Protein AF-A0A661INJ4-F1 (afdb_monomer)

Radius of gyration: 25.71 Å; Cα contacts (8 Å, |Δi|>4): 478; chains: 1; bounding box: 54×70×85 Å

Foldseek 3Di:
DAEDFADFFFFFAQFAFAQDAPVRVVPDPDDPVVVLPDPDDPVQEPEADNDADPQWAFEWAAQPPPRGIYTATAGPVLLVLLCVPPNVSQWDQDPVRHTYGGGPSRSLLNRVLCRCVPLQVQVVLPVVRSQWHDPSSLQAGLQAFAKDKDWDWDCPAFWTHTPYIYIYTPGYSHGCDPPDDVGQRLALRPDRGTGSNSVSNLVSVLPNVSPRTRTSLSRCCNDPVNGRVVVRVVVCVVVVVVDRTTGDDDDCPVVVVVVVVVVLVVDDPVVNVVLVVVCVVCVVVVDNDDPVNNVVVVVVVVVVVVVVCVVPVDDDDPPPPDDDDDDDDDDDDD

pLDDT: mean 71.81, std 22.2, range [28.59, 98.75]

Structure (mmCIF, N/CA/C/O backbone):
data_AF-A0A661INJ4-F1
#
_entry.id   AF-A0A661INJ4-F1
#
loop_
_atom_site.group_PDB
_atom_site.id
_atom_site.type_symbol
_atom_site.label_atom_id
_atom_site.label_alt_id
_atom_site.label_comp_id
_atom_site.label_asym_id
_atom_site.label_entity_id
_atom_site.label_seq_id
_atom_site.pdbx_PDB_ins_code
_atom_site.Cartn_x
_atom_site.Cartn_y
_atom_site.Cartn_z
_atom_site.occupancy
_atom_site.B_iso_or_equiv
_atom_site.auth_seq_id
_atom_site.auth_comp_id
_atom_site.auth_asym_id
_atom_site.auth_atom_id
_atom_site.pdbx_PDB_model_num
ATOM 1 N N . MET A 1 1 ? 12.496 11.637 -26.246 1.00 60.09 1 MET A N 1
ATOM 2 C CA . MET A 1 1 ? 12.575 10.512 -25.311 1.00 60.09 1 MET A CA 1
ATOM 3 C C . MET A 1 1 ? 11.280 10.475 -24.534 1.00 60.09 1 MET A C 1
ATOM 5 O O . MET A 1 1 ? 10.981 11.443 -23.841 1.00 60.09 1 MET A O 1
ATOM 9 N N . THR A 1 2 ? 10.505 9.419 -24.726 1.00 62.47 2 THR A N 1
ATOM 10 C CA . THR A 1 2 ? 9.293 9.134 -23.953 1.00 62.47 2 THR A CA 1
ATOM 11 C C . THR A 1 2 ? 9.662 8.150 -22.854 1.00 62.47 2 THR A C 1
ATOM 13 O O . THR A 1 2 ? 10.388 7.198 -23.132 1.00 62.47 2 THR A O 1
ATOM 16 N N . ILE A 1 3 ? 9.192 8.390 -21.631 1.00 67.06 3 ILE A N 1
ATOM 17 C CA . ILE A 1 3 ? 9.316 7.430 -20.534 1.00 67.06 3 ILE A CA 1
ATOM 18 C C . ILE A 1 3 ? 7.929 6.925 -20.164 1.00 67.06 3 ILE A C 1
ATOM 20 O O . ILE A 1 3 ? 6.962 7.686 -20.233 1.00 67.06 3 ILE A O 1
ATOM 24 N N . SER A 1 4 ? 7.818 5.639 -19.848 1.00 72.56 4 SER A N 1
ATOM 25 C CA . SER A 1 4 ? 6.547 5.021 -19.486 1.00 72.56 4 SER A CA 1
ATOM 26 C C . SER A 1 4 ? 6.726 3.971 -18.395 1.00 72.56 4 SER A C 1
ATOM 28 O O . SER A 1 4 ? 7.705 3.233 -18.380 1.00 72.56 4 SER A O 1
ATOM 30 N N . THR A 1 5 ? 5.749 3.889 -17.507 1.00 77.38 5 THR A N 1
ATOM 31 C CA . THR A 1 5 ? 5.630 2.888 -16.447 1.00 77.38 5 THR A CA 1
ATOM 32 C C . THR A 1 5 ? 4.417 2.009 -16.734 1.00 77.38 5 THR A C 1
ATOM 34 O O . THR A 1 5 ? 3.405 2.484 -17.252 1.00 77.38 5 THR A O 1
ATOM 37 N N . TYR A 1 6 ? 4.505 0.714 -16.427 1.00 73.69 6 TYR A N 1
ATOM 38 C CA . TYR A 1 6 ? 3.413 -0.227 -16.675 1.00 73.69 6 TYR A CA 1
ATOM 39 C C . TYR A 1 6 ? 3.222 -1.226 -15.534 1.00 73.69 6 TYR A C 1
ATOM 41 O O . TYR A 1 6 ? 4.169 -1.846 -15.048 1.00 73.69 6 TYR A O 1
ATOM 49 N N . GLY A 1 7 ? 1.956 -1.473 -15.204 1.00 77.75 7 GLY A N 1
ATOM 50 C CA . GLY A 1 7 ? 1.543 -2.497 -14.250 1.00 77.75 7 GLY A CA 1
ATOM 51 C C . GLY A 1 7 ? 1.205 -1.954 -12.865 1.00 77.75 7 GLY A C 1
ATOM 52 O O . GLY A 1 7 ? 1.329 -0.763 -12.582 1.00 77.75 7 GLY A O 1
ATOM 53 N N . THR A 1 8 ? 0.757 -2.878 -12.020 1.00 86.31 8 THR A N 1
ATOM 54 C CA . THR A 1 8 ? 0.289 -2.629 -10.655 1.00 86.31 8 THR A CA 1
ATOM 55 C C . THR A 1 8 ? 1.140 -3.447 -9.690 1.00 86.31 8 THR A C 1
ATOM 57 O O . THR A 1 8 ? 1.274 -4.657 -9.873 1.00 86.31 8 THR A O 1
ATOM 60 N N . ALA A 1 9 ? 1.733 -2.781 -8.703 1.00 88.88 9 ALA A N 1
ATOM 61 C CA . ALA A 1 9 ? 2.590 -3.375 -7.684 1.00 88.88 9 ALA A CA 1
ATOM 62 C C . ALA A 1 9 ? 1.770 -4.133 -6.643 1.00 88.88 9 ALA A C 1
ATOM 64 O O . ALA A 1 9 ? 2.025 -5.311 -6.395 1.00 88.88 9 ALA A O 1
ATOM 65 N N . PHE A 1 10 ? 0.754 -3.471 -6.090 1.00 95.50 10 PHE A N 1
ATOM 66 C CA . PHE A 1 10 ? -0.105 -4.010 -5.040 1.00 95.50 10 PHE A CA 1
ATOM 67 C C . PHE A 1 10 ? -1.567 -3.652 -5.300 1.00 95.50 10 PHE A C 1
ATOM 69 O O . PHE A 1 10 ? -1.873 -2.692 -6.012 1.00 95.50 10 PHE A O 1
ATOM 76 N N . THR A 1 11 ? -2.485 -4.448 -4.757 1.00 95.38 11 THR A N 1
ATOM 77 C CA . THR A 1 11 ? -3.926 -4.239 -4.929 1.00 95.38 11 THR A CA 1
ATOM 78 C C . THR A 1 11 ? -4.652 -4.540 -3.630 1.00 95.38 11 THR A C 1
ATOM 80 O O . THR A 1 11 ? -4.573 -5.666 -3.116 1.00 95.38 11 THR A O 1
ATOM 83 N N . SER A 1 12 ? -5.383 -3.537 -3.148 1.00 97.44 12 SER A N 1
ATOM 84 C CA . SER A 1 12 ? -6.223 -3.618 -1.964 1.00 97.44 12 SER A CA 1
ATOM 85 C C . SER A 1 12 ? -7.286 -4.713 -2.102 1.00 97.44 12 SER A C 1
ATOM 87 O O . SER A 1 12 ? -7.564 -5.248 -3.183 1.00 97.44 12 SER A O 1
ATOM 89 N N . TYR A 1 13 ? -7.860 -5.110 -0.973 1.00 98.06 13 TYR A N 1
ATOM 90 C CA . TYR A 1 13 ? -9.042 -5.961 -0.985 1.00 98.06 13 TYR A CA 1
ATOM 91 C C . TYR A 1 13 ? -10.260 -5.149 -1.424 1.00 98.06 13 TYR A C 1
ATOM 93 O O . TYR A 1 13 ? -10.399 -3.984 -1.061 1.00 98.06 13 TYR A O 1
ATOM 101 N N . ASP A 1 14 ? -11.153 -5.795 -2.171 1.00 95.38 14 ASP A N 1
ATOM 102 C CA . ASP A 1 14 ? -12.471 -5.244 -2.465 1.00 95.38 14 ASP A CA 1
ATOM 103 C C . ASP A 1 14 ? -13.331 -5.333 -1.197 1.00 95.38 14 ASP A C 1
ATOM 105 O O . ASP A 1 14 ? -13.586 -6.430 -0.682 1.00 95.38 14 ASP A O 1
ATOM 109 N N . VAL A 1 15 ? -13.702 -4.176 -0.650 1.00 96.62 15 VAL A N 1
ATOM 110 C CA . VAL A 1 15 ? -14.447 -4.054 0.605 1.00 96.62 15 VAL A CA 1
ATOM 111 C C . VAL A 1 15 ? -15.668 -3.186 0.360 1.00 96.62 15 VAL A C 1
ATOM 113 O O . VAL A 1 15 ? -15.562 -2.062 -0.119 1.00 96.62 15 VAL A O 1
ATOM 116 N N . GLU A 1 16 ? -16.841 -3.702 0.717 1.00 95.00 16 GLU A N 1
ATOM 117 C CA . GLU A 1 16 ? -18.073 -2.924 0.647 1.00 95.00 16 GLU A CA 1
ATOM 118 C C . GLU A 1 16 ? -18.101 -1.858 1.748 1.00 95.00 16 GLU A C 1
ATOM 120 O O . GLU A 1 16 ? -17.885 -2.156 2.927 1.00 95.00 16 GLU A O 1
ATOM 125 N N . ALA A 1 17 ? -18.420 -0.623 1.363 1.00 94.75 17 ALA A N 1
ATOM 126 C CA . AL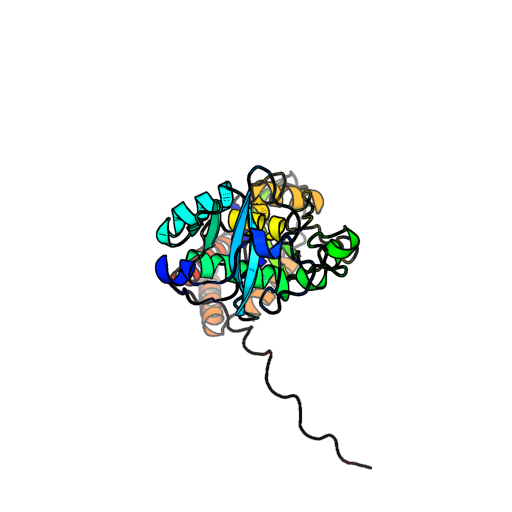A A 1 17 ? -18.615 0.475 2.295 1.00 94.75 17 ALA A CA 1
ATOM 127 C C . ALA A 1 17 ? -19.785 0.198 3.246 1.00 94.75 17 ALA A C 1
ATOM 129 O O . ALA A 1 17 ? -20.911 -0.089 2.828 1.00 94.75 17 ALA A O 1
ATOM 130 N N . ASN A 1 18 ? -19.520 0.340 4.544 1.00 90.31 18 ASN A N 1
ATOM 131 C CA . ASN A 1 18 ? -20.529 0.232 5.586 1.00 90.31 18 ASN A CA 1
ATOM 132 C C . ASN A 1 18 ? -20.643 1.560 6.335 1.00 90.31 18 ASN A C 1
ATOM 134 O O . ASN A 1 18 ? -19.789 1.912 7.148 1.00 90.31 18 ASN A O 1
ATOM 138 N N . ASN A 1 19 ? -21.712 2.297 6.045 1.00 89.38 19 ASN A N 1
ATOM 139 C CA . ASN A 1 19 ? -21.981 3.584 6.670 1.00 89.38 19 ASN A CA 1
ATOM 140 C C . ASN A 1 19 ? -22.602 3.373 8.048 1.00 89.38 19 ASN A C 1
ATOM 142 O O . ASN A 1 19 ? -23.716 2.858 8.146 1.00 89.38 19 ASN A O 1
ATOM 146 N N . LYS A 1 20 ? -21.902 3.813 9.092 1.00 86.69 20 LYS A N 1
ATOM 147 C CA . LYS A 1 20 ? -22.411 3.856 10.461 1.00 86.69 20 LYS A CA 1
ATOM 148 C C . LYS A 1 20 ? -22.698 5.287 10.876 1.00 86.69 20 LYS A C 1
ATOM 150 O O . LYS A 1 20 ? -21.932 6.200 10.573 1.00 86.69 20 LYS A O 1
ATOM 155 N N . THR A 1 21 ? -23.786 5.491 11.608 1.00 84.12 21 THR A N 1
ATOM 156 C CA . THR A 1 21 ? -24.072 6.799 12.201 1.00 84.12 21 THR A CA 1
ATOM 157 C C . THR A 1 21 ? -23.203 7.047 13.434 1.00 84.12 21 THR A C 1
ATOM 159 O O . THR A 1 21 ? -22.630 6.131 14.030 1.00 84.12 21 THR A O 1
ATOM 162 N N . LYS A 1 22 ? -23.122 8.312 13.863 1.00 82.31 22 LYS A N 1
ATOM 163 C CA . LYS A 1 22 ? -22.424 8.674 15.106 1.00 82.31 22 LYS A CA 1
ATOM 164 C C . LYS A 1 22 ? -23.043 7.992 16.326 1.00 82.31 22 LYS A C 1
ATOM 166 O O . LYS A 1 22 ? -22.310 7.616 17.234 1.00 82.31 22 LYS A O 1
ATOM 171 N N . GLU A 1 23 ? -24.364 7.812 16.338 1.00 84.06 23 GLU A N 1
ATOM 172 C CA . GLU A 1 23 ? -25.061 7.064 17.385 1.00 84.06 23 GLU A CA 1
ATOM 173 C C . GLU A 1 23 ? -24.602 5.601 17.414 1.00 84.06 23 GLU A C 1
ATOM 175 O O . GLU A 1 23 ? -24.180 5.126 18.464 1.00 84.06 23 GLU A O 1
ATOM 180 N N . GLU A 1 24 ? -24.580 4.914 16.267 1.00 84.31 24 GLU A N 1
ATOM 181 C CA . GLU A 1 24 ? -24.123 3.517 16.182 1.00 84.31 24 GLU A CA 1
ATOM 182 C C . GLU A 1 24 ? -22.660 3.355 16.619 1.00 84.31 24 GLU A C 1
ATOM 184 O O . GLU A 1 24 ? -22.319 2.394 17.305 1.00 84.31 24 GLU A O 1
ATOM 189 N N . ILE A 1 25 ? -21.798 4.315 16.273 1.00 83.88 25 ILE A N 1
ATOM 190 C CA . ILE A 1 25 ? -20.388 4.330 16.692 1.00 83.88 25 ILE A CA 1
ATOM 191 C C . ILE A 1 25 ? -20.249 4.580 18.196 1.00 83.88 25 ILE A C 1
ATOM 193 O O . ILE A 1 25 ? -19.379 3.992 18.833 1.00 83.88 25 ILE A O 1
ATOM 197 N N . SER A 1 26 ? -21.096 5.427 18.785 1.00 78.31 26 SER A N 1
ATOM 198 C CA . SER A 1 26 ? -21.070 5.702 20.229 1.00 78.31 26 SER A CA 1
ATOM 199 C C . SER A 1 26 ? -21.467 4.494 21.087 1.00 78.31 26 SER A C 1
ATOM 201 O O . SER A 1 26 ? -21.107 4.424 22.260 1.00 78.31 26 SER A O 1
ATOM 203 N N . GLU A 1 27 ? -22.185 3.533 20.501 1.00 79.75 27 GLU A N 1
ATOM 204 C CA . GLU A 1 27 ? -22.564 2.274 21.146 1.00 79.75 27 GLU A CA 1
ATOM 205 C C . GLU A 1 27 ? -21.469 1.191 21.037 1.00 79.75 27 GLU A C 1
ATOM 207 O O . GLU A 1 27 ? -21.539 0.167 21.728 1.00 79.75 27 GLU A O 1
ATOM 212 N N . GLU A 1 28 ? -20.440 1.395 20.202 1.00 77.12 28 GLU A N 1
ATOM 213 C CA . GLU A 1 28 ? -19.300 0.483 20.094 1.00 77.12 28 GLU A CA 1
ATOM 214 C C . GLU A 1 28 ? -18.452 0.530 21.373 1.00 77.12 28 GLU A C 1
ATOM 216 O O . GLU A 1 28 ? -17.993 1.580 21.814 1.00 77.12 28 GLU A O 1
ATOM 221 N N . LYS A 1 29 ? -18.169 -0.642 21.950 1.00 65.75 29 LYS A N 1
ATOM 222 C CA . LYS A 1 29 ? -17.371 -0.778 23.183 1.00 65.75 29 LYS A CA 1
ATOM 223 C C . LYS A 1 29 ? -15.859 -0.621 22.979 1.00 65.75 29 LYS A C 1
ATOM 225 O O . LYS A 1 29 ? -15.089 -0.906 23.887 1.00 65.75 29 LYS A O 1
ATOM 230 N N . VAL A 1 30 ? -15.421 -0.234 21.784 1.00 65.69 30 VAL A N 1
ATOM 231 C CA . VAL A 1 30 ? -14.001 -0.136 21.432 1.00 65.69 30 VAL A CA 1
ATOM 232 C C . VAL A 1 30 ? -13.532 1.291 21.689 1.00 65.69 30 VAL A C 1
ATOM 234 O O . VAL A 1 30 ? -13.770 2.192 20.879 1.00 65.69 30 VAL A O 1
ATOM 237 N N . SER A 1 31 ? -12.892 1.491 22.840 1.00 62.88 31 SER A N 1
ATOM 238 C CA . SER A 1 31 ? -12.182 2.722 23.199 1.00 62.88 31 SER A CA 1
ATOM 239 C C . SER A 1 31 ? -10.679 2.466 23.195 1.00 62.88 31 SER A C 1
ATOM 241 O O . SER A 1 31 ? -10.214 1.470 23.746 1.00 62.88 31 SER A O 1
ATOM 243 N N . PHE A 1 32 ? -9.919 3.377 22.588 1.00 59.72 32 PHE A N 1
ATOM 244 C CA . PHE A 1 32 ? -8.463 3.287 22.538 1.00 59.72 32 PHE A CA 1
ATOM 245 C C . PHE A 1 32 ? -7.839 3.254 23.944 1.00 59.72 32 PHE A C 1
ATOM 247 O O . PHE A 1 32 ? -6.993 2.406 24.230 1.00 59.72 32 PHE A O 1
ATOM 254 N N . ASP A 1 33 ? -8.327 4.103 24.851 1.00 55.59 33 ASP A N 1
ATOM 255 C CA . ASP A 1 33 ? -7.802 4.236 26.217 1.00 55.59 33 ASP A CA 1
ATOM 256 C C . ASP A 1 33 ? -8.002 2.966 27.068 1.00 55.59 33 ASP A C 1
ATOM 258 O O . ASP A 1 33 ? -7.163 2.621 27.909 1.00 55.59 33 ASP A O 1
ATOM 262 N N . GLU A 1 34 ? -9.089 2.224 26.837 1.00 55.44 34 GLU A N 1
ATOM 263 C CA . GLU A 1 34 ? -9.351 0.956 27.531 1.00 55.44 34 GLU A CA 1
ATOM 264 C C . GLU A 1 34 ? -8.487 -0.199 26.997 1.00 55.44 34 GLU A C 1
ATOM 266 O O . GLU A 1 34 ? -8.183 -1.130 27.746 1.00 55.44 34 GLU A O 1
ATOM 271 N N . LEU A 1 35 ? -8.050 -0.128 25.735 1.00 53.62 35 LEU A N 1
ATOM 272 C CA . LEU A 1 35 ? -7.325 -1.199 25.040 1.00 53.62 35 LEU A CA 1
ATOM 273 C C . LEU A 1 35 ? -5.806 -1.098 25.229 1.00 53.62 35 LEU A C 1
ATOM 275 O O . LEU A 1 35 ? -5.139 -2.121 25.339 1.00 53.62 35 LEU A O 1
ATOM 279 N N . VAL A 1 36 ? -5.263 0.114 25.393 1.00 51.03 36 VAL A N 1
ATOM 280 C CA . VAL A 1 36 ? -3.835 0.337 25.705 1.00 51.03 36 VAL A CA 1
ATOM 281 C C . VAL A 1 36 ? -3.465 -0.128 27.125 1.00 51.03 36 VAL A C 1
ATOM 283 O O . VAL A 1 36 ? -2.313 -0.463 27.400 1.00 51.03 36 VAL A O 1
ATOM 286 N N . THR A 1 37 ? -4.429 -0.177 28.052 1.00 48.38 37 THR A N 1
ATOM 287 C CA . THR A 1 37 ? -4.178 -0.533 29.463 1.00 48.38 37 THR A CA 1
ATOM 288 C C . THR A 1 37 ? -4.422 -2.008 29.796 1.00 48.38 37 THR A C 1
ATOM 290 O O . THR A 1 37 ? -4.011 -2.470 30.865 1.00 48.38 37 THR A O 1
ATOM 293 N N . GLN A 1 38 ? -5.041 -2.773 28.892 1.00 47.31 38 GLN A N 1
ATOM 294 C CA . GLN A 1 38 ? -5.329 -4.193 29.080 1.00 47.31 38 GLN A CA 1
ATOM 295 C C . GLN A 1 38 ? -4.347 -5.039 28.267 1.00 47.31 38 GLN A C 1
ATOM 297 O O . GLN A 1 38 ? -4.546 -5.320 27.096 1.00 47.31 38 GLN A O 1
ATOM 302 N N . THR A 1 39 ? -3.287 -5.509 28.924 1.00 42.59 39 THR A N 1
ATOM 303 C CA . THR A 1 39 ? -2.292 -6.464 28.394 1.00 42.59 39 THR A CA 1
ATOM 304 C C . THR A 1 39 ? -2.841 -7.886 28.179 1.00 42.59 39 THR A C 1
ATOM 306 O O . THR A 1 39 ? -2.103 -8.862 28.284 1.00 42.59 39 THR A O 1
ATOM 309 N N . HIS A 1 40 ? -4.143 -8.036 27.935 1.00 40.78 40 HIS A N 1
ATOM 310 C CA . HIS A 1 40 ? -4.794 -9.320 27.689 1.00 40.78 40 HIS A CA 1
ATOM 311 C C . HIS A 1 40 ? -5.574 -9.232 26.386 1.00 40.78 40 HIS A C 1
ATOM 313 O O . HIS A 1 40 ? -6.339 -8.291 26.209 1.00 40.78 40 HIS A O 1
ATOM 319 N N . GLU A 1 41 ? -5.359 -10.223 25.518 1.00 49.56 41 GLU A N 1
ATOM 320 C CA . GLU A 1 41 ? -6.069 -10.485 24.264 1.00 49.56 41 GLU A CA 1
ATOM 321 C C . GLU A 1 41 ? -7.501 -9.942 24.284 1.00 49.56 41 GLU A C 1
ATOM 323 O O . GLU A 1 41 ? -8.422 -10.551 24.834 1.00 49.56 41 GLU A O 1
ATOM 328 N N . VAL A 1 42 ? -7.698 -8.777 23.676 1.00 55.91 42 VAL A N 1
ATOM 329 C CA . VAL A 1 42 ? -9.042 -8.316 23.367 1.00 55.91 42 VAL A CA 1
ATOM 330 C C . VAL A 1 42 ? -9.463 -9.196 22.204 1.00 55.91 42 VAL A C 1
ATOM 332 O O . VAL A 1 42 ? -8.981 -9.008 21.090 1.00 55.91 42 VAL A O 1
ATOM 335 N N . GLU A 1 43 ? -10.295 -10.208 22.473 1.00 62.16 43 GLU A N 1
ATOM 336 C CA . GLU A 1 43 ? -10.683 -11.244 21.498 1.00 62.16 43 GLU A CA 1
ATOM 337 C C . GLU A 1 43 ? -11.166 -10.659 20.156 1.00 62.16 43 GLU A C 1
ATOM 339 O O . GLU A 1 43 ? -11.070 -11.330 19.126 1.00 62.16 43 GLU A O 1
ATOM 344 N N . ASP A 1 44 ? -11.607 -9.400 20.154 1.00 79.44 44 ASP A N 1
ATOM 345 C CA . ASP A 1 44 ? -12.149 -8.668 19.013 1.00 79.44 44 ASP A CA 1
ATOM 346 C C . ASP A 1 44 ? -11.165 -7.697 18.329 1.00 79.44 44 ASP A C 1
ATOM 348 O O . ASP A 1 44 ? -11.601 -6.917 17.486 1.00 79.44 44 ASP A O 1
ATOM 352 N N . VAL A 1 45 ? -9.861 -7.726 18.633 1.00 85.69 45 VAL A N 1
ATOM 353 C CA . VAL A 1 45 ? -8.836 -6.894 17.965 1.00 85.69 45 VAL A CA 1
ATOM 354 C C . VAL A 1 45 ? -7.818 -7.784 17.249 1.00 85.69 45 VAL A C 1
ATOM 356 O O . VAL A 1 45 ? -7.302 -8.734 17.832 1.00 85.69 45 VAL A O 1
ATOM 359 N N . VAL A 1 46 ? -7.543 -7.504 15.971 1.00 89.50 46 VAL A N 1
ATOM 360 C CA . VAL A 1 46 ? -6.548 -8.251 15.170 1.00 89.50 46 VAL A CA 1
ATOM 361 C C . VAL A 1 46 ? -5.176 -7.582 15.162 1.00 89.50 46 VAL A C 1
ATOM 363 O O . VAL A 1 46 ? -4.160 -8.262 15.076 1.00 89.50 46 VAL A O 1
ATOM 366 N N . TYR A 1 47 ? -5.148 -6.257 15.265 1.00 90.38 47 TYR A N 1
ATOM 367 C CA . TYR A 1 47 ? -3.928 -5.464 15.303 1.00 90.38 47 TYR A CA 1
ATOM 368 C C . TYR A 1 47 ? -4.175 -4.209 16.127 1.00 90.38 47 TYR A C 1
ATOM 370 O O . TYR A 1 47 ? -5.214 -3.556 15.973 1.00 90.38 47 TYR A O 1
ATOM 378 N N . HIS A 1 48 ? -3.212 -3.868 16.975 1.00 86.94 48 HIS A N 1
ATOM 379 C CA . HIS A 1 48 ? -3.185 -2.587 17.649 1.00 86.94 48 HIS A CA 1
ATOM 380 C C . HIS A 1 48 ? -1.787 -1.988 17.569 1.00 86.94 48 HIS A C 1
ATOM 382 O O . HIS A 1 48 ? -0.785 -2.668 17.782 1.00 86.94 48 HIS A O 1
ATOM 388 N N . THR A 1 49 ? -1.736 -0.690 17.308 1.00 84.88 49 THR A N 1
ATOM 389 C CA . THR A 1 49 ? -0.512 0.082 17.425 1.00 84.88 49 THR A CA 1
ATOM 390 C C . THR A 1 49 ? 0.010 0.039 18.862 1.00 84.88 49 THR A C 1
ATOM 392 O O . THR A 1 49 ? -0.761 0.041 19.831 1.00 84.88 49 THR A O 1
ATOM 395 N N . THR A 1 50 ? 1.329 -0.015 19.014 1.00 79.00 50 THR A N 1
ATOM 396 C CA . THR A 1 50 ? 2.014 0.078 20.312 1.00 79.00 50 THR A CA 1
ATOM 397 C C . THR A 1 50 ? 2.620 1.456 20.556 1.00 79.00 50 THR A C 1
ATOM 399 O O . THR A 1 50 ? 3.019 1.755 21.683 1.00 79.00 50 THR A O 1
ATOM 402 N N . THR A 1 51 ? 2.638 2.321 19.535 1.00 73.25 51 THR A N 1
ATOM 403 C CA . THR A 1 51 ? 3.233 3.659 19.595 1.00 73.25 51 THR A CA 1
ATOM 404 C C . THR A 1 51 ? 2.385 4.651 18.804 1.00 73.25 51 THR A C 1
ATOM 406 O O . THR A 1 51 ? 2.134 4.461 17.622 1.00 73.25 51 THR A O 1
ATOM 409 N N . VAL A 1 52 ? 1.981 5.750 19.441 1.00 74.44 52 VAL A N 1
ATOM 410 C CA . VAL A 1 52 ? 1.297 6.860 18.762 1.00 74.44 52 VAL A CA 1
ATOM 411 C C . VAL A 1 52 ? 2.257 8.037 18.704 1.00 74.44 52 VAL A C 1
ATOM 413 O O . VAL A 1 52 ? 2.672 8.551 19.745 1.00 74.44 52 VAL A O 1
ATOM 416 N N . GLU A 1 53 ? 2.638 8.442 17.497 1.00 78.62 53 GLU A N 1
ATOM 417 C CA . GLU A 1 53 ? 3.510 9.598 17.297 1.00 78.62 53 GLU A CA 1
ATOM 418 C C . GLU A 1 53 ? 2.767 10.924 17.524 1.00 78.62 53 GLU A C 1
ATOM 420 O O . GLU A 1 53 ? 1.541 10.993 17.460 1.00 78.62 53 GLU A O 1
ATOM 425 N N . GLU A 1 54 ? 3.513 12.007 17.768 1.00 81.88 54 GLU A N 1
ATOM 426 C CA . GLU A 1 54 ? 2.957 13.332 18.097 1.00 81.88 54 GLU A CA 1
ATOM 427 C C . GLU A 1 54 ? 2.001 13.880 17.017 1.00 81.88 54 GLU A C 1
ATOM 429 O O . GLU A 1 54 ? 1.059 14.605 17.333 1.00 81.88 54 GLU A O 1
ATOM 434 N N . ASN A 1 55 ? 2.210 13.504 15.750 1.00 90.19 55 ASN A N 1
ATOM 435 C CA . ASN A 1 55 ? 1.413 13.953 14.604 1.00 90.19 55 ASN A CA 1
ATOM 436 C C . ASN A 1 55 ? 0.434 12.893 14.082 1.00 90.19 55 ASN A C 1
ATOM 438 O O . ASN A 1 55 ? -0.030 12.996 12.943 1.00 90.19 55 ASN A O 1
ATOM 442 N N . SER A 1 56 ? 0.092 11.915 14.916 1.00 93.75 56 SER A N 1
ATOM 443 C CA . SER A 1 56 ? -0.753 10.785 14.542 1.00 93.75 56 SER A CA 1
ATOM 444 C C . SER A 1 56 ? -1.917 10.633 15.509 1.00 93.75 56 SER A C 1
ATOM 446 O O . SER A 1 56 ? -1.860 11.066 16.663 1.00 93.75 56 SER A O 1
ATOM 448 N N . LYS A 1 57 ? -3.003 10.021 15.037 1.00 93.62 57 LYS A N 1
ATOM 449 C CA . LYS A 1 57 ? -4.152 9.680 15.874 1.00 93.62 57 LYS A CA 1
ATOM 450 C C . LYS A 1 57 ? -4.435 8.182 15.817 1.00 93.62 57 LYS A C 1
ATOM 452 O O . LYS A 1 57 ? -4.438 7.600 14.725 1.00 93.62 57 LYS A O 1
ATOM 457 N N . PRO A 1 58 ? -4.771 7.566 16.963 1.00 93.00 58 PRO A N 1
ATOM 458 C CA . PRO A 1 58 ? -5.317 6.223 16.970 1.00 93.00 58 PRO A CA 1
ATOM 459 C C . PRO A 1 58 ? -6.585 6.177 16.133 1.00 93.00 58 PRO A C 1
ATOM 461 O O . PRO A 1 58 ? -7.504 6.970 16.341 1.00 93.00 58 PRO A O 1
ATOM 464 N N . THR A 1 59 ? -6.629 5.254 15.188 1.00 94.75 59 THR A N 1
ATOM 465 C CA . THR A 1 59 ? -7.687 5.152 14.196 1.00 94.75 59 THR A CA 1
ATOM 466 C C . THR A 1 59 ? -8.227 3.735 14.161 1.00 94.75 59 THR A C 1
ATOM 468 O O . THR A 1 59 ? -7.493 2.776 13.939 1.00 94.75 59 THR A O 1
ATOM 471 N N . THR A 1 60 ? -9.531 3.613 14.389 1.00 94.19 60 THR A N 1
ATOM 472 C CA . THR A 1 60 ? -10.238 2.338 14.486 1.00 94.19 60 THR A CA 1
ATOM 473 C C . THR A 1 60 ? -11.049 2.050 13.226 1.00 94.19 60 THR A C 1
ATOM 475 O O . THR A 1 60 ? -11.854 2.884 12.790 1.00 94.19 60 THR A O 1
ATOM 478 N N . PHE A 1 61 ? -10.887 0.844 12.685 1.00 95.56 61 PHE A N 1
ATOM 479 C CA . PHE A 1 61 ? -11.663 0.301 11.565 1.00 95.56 61 PHE A CA 1
ATOM 480 C C . PHE A 1 61 ? -11.814 -1.218 11.664 1.00 95.56 61 PHE A C 1
ATOM 482 O O . PHE A 1 61 ? -11.205 -1.850 12.524 1.00 95.56 61 PHE A O 1
ATOM 489 N N . ILE A 1 62 ? -12.667 -1.806 10.825 1.00 94.38 62 ILE A N 1
ATOM 490 C CA . ILE A 1 62 ? -12.885 -3.258 10.795 1.00 94.38 62 ILE A CA 1
ATOM 491 C C . ILE A 1 62 ? -12.010 -3.904 9.725 1.00 94.38 62 ILE A C 1
ATOM 493 O O . ILE A 1 62 ? -12.077 -3.530 8.559 1.00 94.38 62 ILE A O 1
ATOM 497 N N . ASP A 1 63 ? -11.242 -4.924 10.099 1.00 96.38 63 ASP A N 1
ATOM 498 C CA . ASP A 1 63 ? -10.543 -5.768 9.134 1.00 96.38 63 ASP A CA 1
ATOM 499 C C . ASP A 1 63 ? -11.557 -6.582 8.304 1.00 96.38 63 ASP A C 1
ATOM 501 O O . ASP A 1 63 ? -12.354 -7.348 8.869 1.00 96.38 63 ASP A O 1
ATOM 505 N N . PRO A 1 64 ? -11.532 -6.490 6.961 1.00 96.69 64 PRO A N 1
ATOM 506 C CA . PRO A 1 64 ? -12.473 -7.203 6.114 1.00 96.69 64 PRO A CA 1
ATOM 507 C C . PRO A 1 64 ? -12.295 -8.724 6.164 1.00 96.69 64 PRO A C 1
ATOM 509 O O . PRO A 1 64 ? -13.251 -9.427 5.827 1.00 96.69 64 PRO A O 1
ATOM 512 N N . VAL A 1 65 ? -11.135 -9.242 6.582 1.00 96.06 65 VAL A N 1
ATOM 513 C CA . VAL A 1 65 ? -10.852 -10.684 6.630 1.00 96.06 65 VAL A CA 1
ATOM 514 C C . VAL A 1 65 ? -11.370 -11.307 7.923 1.00 96.06 65 VAL A C 1
ATOM 516 O O . VAL A 1 65 ? -12.168 -12.243 7.876 1.00 96.06 65 VAL A O 1
ATOM 519 N N . THR A 1 66 ? -10.956 -10.790 9.080 1.00 94.62 66 THR A N 1
ATOM 520 C CA . THR A 1 66 ? -11.330 -11.364 10.386 1.00 94.62 66 THR A CA 1
ATOM 521 C C . THR A 1 66 ? -12.635 -10.813 10.950 1.00 94.62 66 THR A C 1
ATOM 523 O O . THR A 1 66 ? -13.202 -11.423 11.856 1.00 94.62 66 THR A O 1
ATOM 526 N N . LYS A 1 67 ? -13.124 -9.681 10.422 1.00 92.81 67 LYS A N 1
ATOM 527 C CA . LYS A 1 67 ? -14.256 -8.902 10.960 1.00 92.81 67 LYS A CA 1
ATOM 528 C C . LYS A 1 67 ? -14.027 -8.374 12.381 1.00 92.81 67 LYS A C 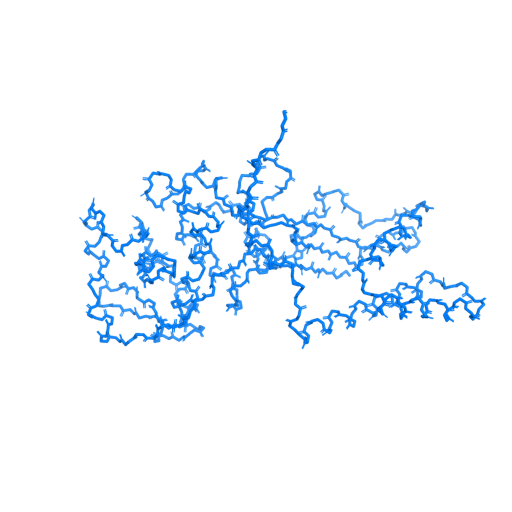1
ATOM 530 O O . LYS A 1 67 ? -14.983 -8.001 13.058 1.00 92.81 67 LYS A O 1
ATOM 535 N N . LYS A 1 68 ? -12.766 -8.334 12.813 1.00 91.81 68 LYS A N 1
ATOM 536 C CA . LYS A 1 68 ? -12.316 -7.767 14.085 1.00 91.81 68 LYS A CA 1
ATOM 537 C C . LYS A 1 68 ? -11.840 -6.332 13.898 1.00 91.81 68 LYS A C 1
ATOM 539 O O . LYS A 1 68 ? -11.627 -5.877 12.775 1.00 91.81 68 LYS A O 1
ATOM 544 N N . TYR A 1 69 ? -11.672 -5.624 15.004 1.00 91.31 69 TYR A N 1
ATOM 545 C CA . TYR A 1 69 ? -11.160 -4.265 15.008 1.00 91.31 69 TYR A CA 1
ATOM 546 C C . TYR A 1 69 ? -9.659 -4.227 14.735 1.00 91.31 69 TYR A C 1
ATOM 548 O O . TYR A 1 69 ? -8.888 -5.071 15.193 1.00 91.31 69 TYR A O 1
ATOM 556 N N . VAL A 1 70 ? -9.264 -3.190 14.017 1.00 93.25 70 VAL A N 1
ATOM 557 C CA . VAL A 1 70 ? -7.893 -2.738 13.838 1.00 93.25 70 VAL A CA 1
ATOM 558 C C . VAL A 1 70 ? -7.783 -1.376 14.488 1.00 93.25 70 VAL A C 1
ATOM 560 O O . VAL A 1 70 ? -8.667 -0.537 14.314 1.00 93.25 70 VAL A O 1
ATOM 563 N N . ILE A 1 71 ? -6.699 -1.162 15.220 1.00 92.31 71 ILE A N 1
ATOM 564 C CA . ILE A 1 71 ? -6.372 0.115 15.840 1.00 92.31 71 ILE A CA 1
ATOM 565 C C . ILE A 1 71 ? -5.002 0.527 15.322 1.00 92.31 71 ILE A C 1
ATOM 567 O O . ILE A 1 71 ? -3.986 0.111 15.866 1.00 92.31 71 ILE A O 1
ATOM 571 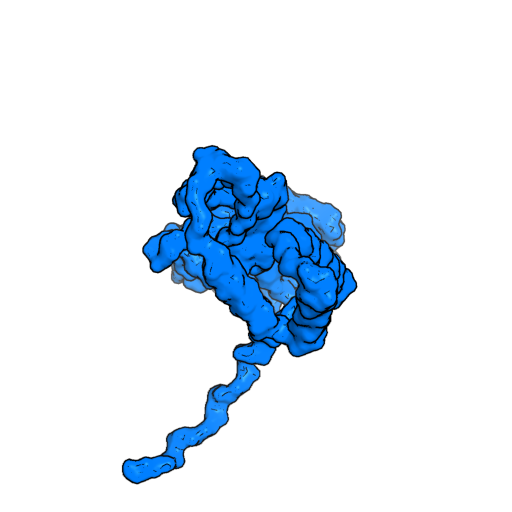N N . ALA A 1 72 ? -4.982 1.317 14.257 1.00 93.94 72 ALA A N 1
ATOM 572 C CA . ALA A 1 72 ? -3.750 1.791 13.638 1.00 93.94 72 ALA A CA 1
ATOM 573 C C . ALA A 1 72 ? -3.415 3.216 14.092 1.00 93.94 72 ALA A C 1
ATOM 575 O O . ALA A 1 72 ? -4.308 3.990 14.442 1.00 93.94 72 ALA A O 1
ATOM 576 N N . SER A 1 73 ? -2.143 3.591 14.047 1.00 94.38 73 SER A N 1
ATOM 577 C CA . SER A 1 73 ? -1.708 4.981 14.203 1.00 94.38 73 SER A CA 1
ATOM 578 C C . SER A 1 73 ? -1.658 5.649 12.826 1.00 94.38 73 SER A C 1
ATOM 580 O O . SER A 1 73 ? -0.736 5.411 12.051 1.00 94.38 73 SER A O 1
ATOM 582 N N . LEU A 1 74 ? -2.661 6.466 12.481 1.00 96.75 74 LEU A N 1
ATOM 583 C CA . LEU A 1 74 ? -2.662 7.199 11.207 1.00 96.75 74 LEU A CA 1
ATOM 584 C C . LEU A 1 74 ? -2.197 8.636 11.403 1.00 96.75 74 LEU A C 1
ATOM 586 O O . LEU A 1 74 ? -2.674 9.340 12.296 1.00 96.75 74 LEU A O 1
ATOM 590 N N . GLU A 1 75 ? -1.295 9.078 10.535 1.00 96.69 75 GLU A N 1
ATOM 591 C CA . GLU A 1 75 ? -0.794 10.446 10.513 1.00 96.69 75 GLU A CA 1
ATOM 592 C C . GLU A 1 75 ? -1.912 11.438 10.177 1.00 96.69 75 GLU A C 1
ATOM 594 O O . GLU A 1 75 ? -2.831 11.153 9.400 1.00 96.69 75 GLU A O 1
ATOM 599 N N . ASN A 1 76 ? -1.812 12.652 10.717 1.00 96.81 76 ASN A N 1
ATOM 600 C CA . ASN A 1 76 ? -2.772 13.718 10.434 1.00 96.81 76 ASN A CA 1
ATOM 601 C C . ASN A 1 76 ? -2.877 14.024 8.930 1.00 96.81 76 ASN A C 1
ATOM 603 O O . ASN A 1 76 ? -3.980 14.260 8.444 1.00 96.81 76 ASN A O 1
ATOM 607 N N . GLU A 1 77 ? -1.768 13.955 8.184 1.00 96.31 77 GLU A N 1
ATOM 608 C CA . GLU A 1 77 ? -1.776 14.140 6.728 1.00 96.31 77 GLU A CA 1
ATOM 609 C C . GLU A 1 77 ? -2.600 13.054 6.023 1.00 96.31 77 GLU A C 1
ATOM 611 O O . GLU A 1 77 ? -3.422 13.362 5.160 1.00 96.31 77 GLU A O 1
ATOM 616 N N . THR A 1 78 ? -2.457 11.791 6.434 1.00 97.31 78 THR A N 1
ATOM 617 C CA . THR A 1 78 ? -3.267 10.667 5.939 1.00 97.31 78 THR A CA 1
ATOM 618 C C . THR A 1 78 ? -4.746 10.880 6.235 1.00 97.31 78 THR A C 1
ATOM 620 O O . THR A 1 78 ? -5.586 10.759 5.342 1.00 97.31 78 THR A O 1
ATOM 623 N N . LEU A 1 79 ? -5.079 11.273 7.463 1.00 98.19 79 LEU A N 1
ATOM 624 C CA . LEU A 1 79 ? -6.458 11.549 7.864 1.00 98.19 79 LEU A CA 1
ATOM 625 C C . LEU A 1 79 ? -7.073 12.713 7.078 1.00 98.19 79 LEU A C 1
ATOM 627 O O . LEU A 1 79 ? -8.232 12.637 6.670 1.00 98.19 79 LEU A O 1
ATOM 631 N N . ASP A 1 80 ? -6.311 13.774 6.826 1.00 97.75 80 ASP A N 1
ATOM 632 C CA . ASP A 1 80 ? -6.767 14.914 6.030 1.00 97.75 80 ASP A CA 1
ATOM 633 C C . ASP A 1 80 ? -6.962 14.540 4.557 1.00 97.75 80 ASP A C 1
ATOM 635 O O . ASP A 1 80 ? -7.952 14.953 3.944 1.00 97.75 80 ASP A O 1
ATOM 639 N N . LYS A 1 81 ? -6.088 13.690 4.006 1.00 97.19 81 LYS A N 1
ATOM 640 C CA . LYS A 1 81 ? -6.227 13.129 2.654 1.00 97.19 81 LYS A CA 1
ATOM 641 C C . LYS A 1 81 ? -7.527 12.320 2.528 1.00 97.19 81 LYS A C 1
ATOM 643 O O . LYS A 1 81 ? -8.288 12.520 1.578 1.00 97.19 81 LYS A O 1
ATOM 648 N N . LEU A 1 82 ? -7.824 11.469 3.516 1.00 98.38 82 LEU A N 1
ATOM 649 C CA . LEU A 1 82 ? -9.061 10.679 3.578 1.00 98.38 82 LEU A CA 1
ATOM 650 C C . LEU A 1 82 ? -10.303 11.573 3.688 1.00 98.38 82 LEU A C 1
ATOM 652 O O . LEU A 1 82 ? -11.241 11.409 2.908 1.00 98.38 82 LEU A O 1
ATOM 656 N N . ARG A 1 83 ? -10.292 12.574 4.581 1.00 97.94 83 ARG A N 1
ATOM 657 C CA . ARG A 1 83 ? -11.381 13.565 4.698 1.00 97.94 83 ARG A CA 1
ATOM 658 C C . ARG A 1 83 ? -11.609 14.316 3.392 1.00 97.94 83 ARG A C 1
ATOM 660 O O . ARG A 1 83 ? -12.753 14.551 3.015 1.00 97.94 83 ARG A O 1
ATOM 667 N N . GLY A 1 84 ? -10.534 14.694 2.703 1.00 97.56 84 GLY A N 1
ATOM 668 C CA . GLY A 1 84 ? -10.608 15.400 1.427 1.00 97.56 84 GLY A CA 1
ATOM 669 C C . GLY A 1 84 ? -11.246 14.568 0.313 1.00 97.56 84 GLY A C 1
ATOM 670 O O . GLY A 1 84 ? -11.980 15.117 -0.508 1.00 97.56 84 GLY A O 1
ATOM 671 N N . LYS A 1 85 ? -10.989 13.254 0.290 1.00 97.62 85 LYS A N 1
ATOM 672 C CA . LYS A 1 85 ? -11.506 12.339 -0.736 1.00 97.62 85 LYS A CA 1
ATOM 673 C C . LYS A 1 85 ? -12.921 11.839 -0.447 1.00 97.62 85 LYS A C 1
ATOM 675 O O . LYS A 1 85 ? -13.755 11.871 -1.350 1.00 97.62 85 LYS A O 1
ATOM 680 N N . PHE A 1 86 ? -13.170 11.359 0.769 1.00 96.81 86 PHE A N 1
ATOM 681 C CA . PHE A 1 86 ? -14.397 10.638 1.137 1.00 96.81 86 PHE A CA 1
ATOM 682 C C . PHE A 1 86 ? -15.381 11.497 1.943 1.00 96.81 86 PHE A C 1
ATOM 684 O O . PHE A 1 86 ? -16.568 11.200 2.002 1.00 96.81 86 PHE A O 1
ATOM 691 N N . GLY A 1 87 ? -14.917 12.623 2.487 1.00 95.44 87 GLY A N 1
ATOM 692 C CA . GLY A 1 87 ? -15.709 13.514 3.326 1.00 95.44 87 GLY A CA 1
ATOM 693 C C . GLY A 1 87 ? -15.491 13.264 4.817 1.00 95.44 87 GLY A C 1
ATOM 694 O O . GLY A 1 87 ? -15.081 12.192 5.254 1.00 95.44 87 GLY A O 1
ATOM 695 N N . SER A 1 88 ? -15.766 14.286 5.627 1.00 94.12 88 SER A N 1
ATOM 696 C CA . SER A 1 88 ? -15.555 14.222 7.079 1.00 94.12 88 SER A CA 1
ATOM 697 C C . SER A 1 88 ? -16.539 13.309 7.813 1.00 94.12 88 SER A C 1
ATOM 699 O O . SER A 1 88 ? -16.281 12.958 8.961 1.00 94.12 88 SER A O 1
ATOM 701 N N . ASP A 1 89 ? -17.656 12.940 7.185 1.00 93.75 89 ASP A N 1
ATOM 702 C CA . ASP A 1 89 ? -18.632 12.020 7.778 1.00 93.75 89 ASP A CA 1
ATOM 703 C C . ASP A 1 89 ? -18.112 10.570 7.804 1.00 93.75 89 ASP A C 1
ATOM 705 O O . ASP A 1 89 ? -18.516 9.803 8.674 1.00 93.75 89 ASP A O 1
ATOM 709 N N . ASP A 1 90 ? -17.137 10.242 6.948 1.00 96.38 90 ASP A N 1
ATOM 710 C CA . ASP A 1 90 ? -16.473 8.934 6.885 1.00 96.38 90 ASP A CA 1
ATOM 711 C C . ASP A 1 90 ? -15.231 8.847 7.801 1.00 96.38 90 ASP A C 1
ATOM 713 O O . ASP A 1 90 ? -14.646 7.778 7.982 1.00 96.38 90 ASP A O 1
ATOM 717 N N . VAL A 1 91 ? -14.818 9.968 8.410 1.00 96.81 91 VAL A N 1
ATOM 718 C CA . VAL A 1 91 ? -13.646 10.073 9.299 1.00 96.81 91 VAL A CA 1
ATOM 719 C C . VAL A 1 91 ? -14.058 10.771 10.596 1.00 96.81 91 VAL A C 1
ATOM 721 O O . VAL A 1 91 ? -13.866 11.978 10.779 1.00 96.81 91 VAL A O 1
ATOM 724 N N . ILE A 1 92 ? -14.649 10.003 11.508 1.00 93.88 92 ILE A N 1
ATOM 725 C CA . ILE A 1 92 ? -15.309 10.526 12.705 1.00 93.88 92 ILE A CA 1
ATOM 726 C C . ILE A 1 92 ? -14.314 10.615 13.857 1.00 93.88 92 ILE A C 1
ATOM 728 O O . ILE A 1 92 ? -13.776 9.611 14.311 1.00 93.88 92 ILE A O 1
ATOM 732 N N . GLU A 1 93 ? -14.111 11.822 14.374 1.00 92.56 93 GLU A N 1
ATOM 733 C CA . GLU A 1 93 ? -13.372 12.036 15.618 1.00 92.56 93 GLU A CA 1
ATOM 734 C C . GLU A 1 93 ? -14.292 11.821 16.828 1.00 92.56 93 GLU A C 1
ATOM 736 O O . GLU A 1 93 ? -15.367 12.426 16.918 1.00 92.56 93 GLU A O 1
ATOM 741 N N . LYS A 1 94 ? -13.883 10.925 17.732 1.00 88.88 94 LYS A N 1
ATOM 742 C CA . LYS A 1 94 ? -14.571 10.618 18.992 1.00 88.88 94 LYS A CA 1
ATOM 743 C C . LYS A 1 94 ? -14.241 11.665 20.064 1.00 88.88 94 LYS A C 1
ATOM 745 O O . LYS A 1 94 ? -13.319 12.464 19.918 1.00 88.88 94 LYS A O 1
ATOM 750 N N . GLU A 1 95 ? -14.984 11.648 21.172 1.00 86.12 95 GLU A N 1
ATOM 751 C CA . GLU A 1 95 ? -14.759 12.567 22.303 1.00 86.12 95 GLU A CA 1
ATOM 752 C C . GLU A 1 95 ? -13.370 12.411 22.948 1.00 86.12 95 GLU A C 1
ATOM 754 O O . GLU A 1 95 ? -12.833 13.385 23.471 1.00 86.12 95 GLU A O 1
ATOM 759 N N . ASP A 1 96 ? -12.783 11.211 22.882 1.00 83.38 96 ASP A N 1
ATOM 760 C CA . ASP A 1 96 ? -11.430 10.905 23.369 1.00 83.38 96 ASP A CA 1
ATOM 761 C C . ASP A 1 96 ? -10.312 11.346 22.399 1.00 83.38 96 ASP A C 1
ATOM 763 O O . ASP A 1 96 ? -9.131 11.190 22.695 1.00 83.38 96 ASP A O 1
ATOM 767 N N . GLY A 1 97 ? -10.664 11.931 21.247 1.00 88.75 97 GLY A N 1
ATOM 768 C CA . GLY A 1 97 ? -9.723 12.392 20.224 1.00 88.75 97 GLY A CA 1
ATOM 769 C C . GLY A 1 97 ? -9.237 11.301 19.266 1.00 88.75 97 GLY A C 1
ATOM 770 O O . GLY A 1 97 ? -8.546 11.623 18.295 1.00 88.75 97 GLY A O 1
ATOM 771 N N . SER A 1 98 ? -9.611 10.035 19.485 1.00 90.69 98 SER A N 1
ATOM 772 C CA . SER A 1 98 ? -9.372 8.955 18.524 1.00 90.69 98 SER A CA 1
ATOM 773 C C . SER A 1 98 ? -10.290 9.077 17.305 1.00 90.69 98 SER A C 1
ATOM 775 O O . SER A 1 98 ? -11.330 9.743 17.329 1.00 90.69 98 SER A O 1
ATOM 777 N N . ILE A 1 99 ? -9.905 8.429 16.209 1.00 93.94 99 ILE A N 1
ATOM 778 C CA . ILE A 1 99 ? -10.666 8.406 14.962 1.00 93.94 99 ILE A CA 1
ATOM 779 C C . ILE A 1 99 ? -11.368 7.058 14.799 1.00 93.94 99 ILE A C 1
ATOM 781 O O . ILE A 1 99 ? -10.804 5.997 15.061 1.00 93.94 99 ILE A O 1
ATOM 785 N N . ARG A 1 100 ? -12.599 7.086 14.298 1.00 94.25 100 ARG A N 1
ATOM 786 C CA . ARG A 1 100 ? -13.327 5.937 13.761 1.00 94.25 100 ARG A CA 1
ATOM 787 C C . ARG A 1 100 ? -13.581 6.182 12.278 1.00 94.25 100 ARG A C 1
ATOM 789 O O . ARG A 1 100 ? -14.236 7.161 11.927 1.00 94.25 100 ARG A O 1
ATOM 796 N N . LEU A 1 101 ? -13.079 5.301 11.419 1.00 96.94 101 LEU A N 1
ATOM 797 C CA . LEU A 1 101 ? -13.413 5.346 9.993 1.00 96.94 101 LEU A CA 1
ATOM 798 C C . LEU A 1 101 ? -14.789 4.722 9.749 1.00 96.94 101 LEU A C 1
ATOM 800 O O . LEU A 1 101 ? -15.202 3.828 10.471 1.00 96.94 101 LEU A O 1
ATOM 804 N N . THR A 1 102 ? -15.518 5.153 8.734 1.00 96.19 102 THR A N 1
ATOM 805 C CA . THR A 1 102 ? -16.742 4.475 8.288 1.00 96.19 102 THR A CA 1
ATOM 806 C C . THR A 1 102 ? -16.925 4.692 6.788 1.00 96.19 102 THR A C 1
ATOM 808 O O . THR A 1 102 ? -16.082 5.332 6.158 1.00 96.19 102 THR A O 1
ATOM 811 N N . GLY A 1 103 ? -17.970 4.108 6.200 1.00 97.06 103 GLY A N 1
ATOM 812 C CA . GLY A 1 103 ? -18.310 4.335 4.802 1.00 97.06 103 GLY A CA 1
ATOM 813 C C . GLY A 1 103 ? -17.188 3.941 3.844 1.00 97.06 103 GLY A C 1
ATOM 814 O O . GLY A 1 103 ? -16.586 2.870 3.973 1.00 97.06 103 GLY A O 1
ATOM 815 N N . GLU A 1 104 ? -16.926 4.811 2.874 1.00 97.88 104 GLU A N 1
ATOM 816 C CA . GLU A 1 104 ? -15.936 4.593 1.820 1.00 97.88 104 GLU A CA 1
ATOM 817 C C . GLU A 1 104 ? -14.505 4.726 2.360 1.00 97.88 104 GLU A C 1
ATOM 819 O O . GLU A 1 104 ? -13.615 3.990 1.931 1.00 97.88 104 GLU A O 1
ATOM 824 N N . ALA A 1 105 ? -14.270 5.598 3.352 1.00 98.25 105 ALA A N 1
ATOM 825 C CA . ALA A 1 105 ? -12.948 5.707 3.975 1.00 98.25 105 ALA A CA 1
ATOM 826 C C . ALA A 1 105 ? -12.565 4.427 4.734 1.00 98.25 105 ALA A C 1
ATOM 828 O O . ALA A 1 105 ? -11.424 3.975 4.632 1.00 98.25 105 ALA A O 1
ATOM 829 N N . GLU A 1 106 ? -13.505 3.816 5.470 1.00 98.38 106 GLU A N 1
ATOM 830 C CA . GLU A 1 106 ? -13.267 2.516 6.115 1.00 98.38 106 GLU A CA 1
ATOM 831 C C . GLU A 1 106 ? -13.014 1.426 5.075 1.00 98.38 106 GLU A C 1
ATOM 833 O O . GLU A 1 106 ? -12.039 0.689 5.212 1.00 98.38 106 GLU A O 1
ATOM 838 N N . ALA A 1 107 ? -13.840 1.327 4.031 1.00 98.50 107 ALA A N 1
ATOM 839 C CA . ALA A 1 107 ? -13.649 0.334 2.975 1.00 98.50 107 ALA A CA 1
ATOM 840 C C . ALA A 1 107 ? -12.263 0.449 2.323 1.00 98.50 107 ALA A C 1
ATOM 842 O O . ALA A 1 107 ? -11.536 -0.541 2.232 1.00 98.50 107 ALA A O 1
ATOM 843 N N . PHE A 1 108 ? -11.856 1.665 1.957 1.00 98.62 108 PHE A N 1
ATOM 844 C CA . PHE A 1 108 ? -10.562 1.925 1.335 1.00 98.62 108 PHE A CA 1
ATOM 845 C C . PHE A 1 108 ? -9.381 1.563 2.249 1.00 98.62 108 PHE A C 1
ATOM 847 O O . PHE A 1 108 ? -8.506 0.783 1.864 1.00 98.62 108 PHE A O 1
ATOM 854 N N . VAL A 1 109 ? -9.361 2.090 3.480 1.00 98.62 109 VAL A N 1
ATOM 855 C CA . VAL A 1 109 ? -8.258 1.855 4.429 1.00 98.62 109 VAL A CA 1
ATOM 856 C C . VAL A 1 109 ? -8.193 0.390 4.845 1.00 98.62 109 VAL A C 1
ATOM 858 O O . VAL A 1 109 ? -7.113 -0.194 4.891 1.00 98.62 109 VAL A O 1
ATOM 861 N N . SER A 1 110 ? -9.340 -0.232 5.108 1.00 98.50 110 SER A N 1
ATOM 862 C CA . SER A 1 110 ? -9.403 -1.634 5.519 1.00 98.50 110 SER A CA 1
ATOM 863 C C . SER A 1 110 ? -9.017 -2.595 4.386 1.00 98.50 110 SER A C 1
ATOM 865 O O . SER A 1 110 ? -8.385 -3.625 4.636 1.00 98.50 110 SER A O 1
ATOM 867 N N . GLY A 1 111 ? -9.305 -2.228 3.133 1.00 98.69 111 GLY A N 1
ATOM 868 C CA . GLY A 1 111 ? -8.845 -2.945 1.950 1.00 98.69 111 GLY A CA 1
ATOM 869 C C . GLY A 1 111 ? -7.321 -2.937 1.814 1.00 98.69 111 GLY A C 1
ATOM 870 O O . GLY A 1 111 ? -6.723 -3.980 1.532 1.00 98.69 111 GLY A O 1
ATOM 871 N N . TRP A 1 112 ? -6.685 -1.782 2.038 1.00 98.75 112 TRP A N 1
ATOM 872 C CA . TRP A 1 112 ? -5.223 -1.664 2.038 1.00 98.75 112 TRP A CA 1
ATOM 873 C C . TRP A 1 112 ? -4.576 -2.353 3.236 1.00 98.75 112 TRP A C 1
ATOM 875 O O . TRP A 1 112 ? -3.597 -3.077 3.061 1.00 98.75 112 TRP A O 1
ATOM 885 N N . PHE A 1 113 ? -5.163 -2.218 4.427 1.00 98.62 113 PHE A N 1
ATOM 886 C CA . PHE A 1 113 ? -4.735 -2.964 5.608 1.00 98.62 113 PHE A CA 1
ATOM 887 C C . PHE A 1 113 ? -4.705 -4.468 5.329 1.00 98.62 113 PHE A C 1
ATOM 889 O O . PHE A 1 113 ? -3.707 -5.115 5.623 1.00 98.62 113 PHE A O 1
ATOM 896 N N . ALA A 1 114 ? -5.750 -5.032 4.716 1.00 98.56 114 ALA A N 1
ATOM 897 C CA . ALA A 1 114 ? -5.798 -6.461 4.419 1.00 98.56 114 ALA A CA 1
ATOM 898 C C . ALA A 1 114 ? -4.719 -6.905 3.410 1.00 98.56 114 ALA A C 1
ATOM 900 O O . ALA A 1 114 ? -4.141 -7.985 3.556 1.00 98.56 114 ALA A O 1
ATOM 901 N N . ASP A 1 115 ? -4.399 -6.084 2.405 1.00 98.69 115 ASP A N 1
ATOM 902 C CA . ASP A 1 115 ? -3.270 -6.352 1.504 1.00 98.69 115 ASP A CA 1
ATOM 903 C C . ASP A 1 115 ? -1.938 -6.378 2.271 1.00 98.69 115 ASP A C 1
ATOM 905 O O . ASP A 1 115 ? -1.193 -7.355 2.165 1.00 98.69 115 ASP A O 1
ATOM 909 N N . ILE A 1 116 ? -1.685 -5.372 3.112 1.00 98.31 116 ILE A N 1
ATOM 910 C CA . ILE A 1 116 ? -0.462 -5.250 3.920 1.00 98.31 116 ILE A CA 1
ATOM 911 C C . ILE A 1 116 ? -0.333 -6.408 4.918 1.00 98.31 116 ILE A C 1
ATOM 913 O O . ILE A 1 116 ? 0.675 -7.119 4.959 1.00 98.31 116 ILE A O 1
ATOM 917 N N . ALA A 1 117 ? -1.383 -6.630 5.701 1.00 97.69 117 ALA A N 1
ATOM 918 C CA . ALA A 1 117 ? -1.433 -7.623 6.758 1.00 97.69 117 ALA A CA 1
ATOM 919 C C . ALA A 1 117 ? -1.246 -9.048 6.223 1.00 97.69 117 ALA A C 1
ATOM 921 O O . ALA A 1 117 ? -0.476 -9.821 6.799 1.00 97.69 117 ALA A O 1
ATOM 922 N N . TYR A 1 118 ? -1.932 -9.391 5.123 1.00 97.56 118 TYR A N 1
ATOM 923 C CA . TYR A 1 118 ? -2.101 -10.784 4.701 1.00 97.56 118 TYR A CA 1
ATOM 924 C C . TYR A 1 118 ? -1.367 -11.154 3.413 1.00 97.56 118 TYR A C 1
ATOM 926 O O . TYR A 1 118 ? -0.754 -12.216 3.368 1.00 97.56 118 TYR A O 1
ATOM 934 N N . LYS A 1 119 ? -1.399 -10.318 2.366 1.00 96.88 119 LYS A N 1
ATOM 935 C CA . LYS A 1 119 ? -0.680 -10.618 1.109 1.00 96.88 119 LYS A CA 1
ATOM 936 C C . LYS A 1 119 ? 0.788 -10.208 1.189 1.00 96.88 119 LYS A C 1
ATOM 938 O O . LYS A 1 119 ? 1.650 -10.925 0.687 1.00 96.88 119 LYS A O 1
ATOM 943 N N . ARG A 1 120 ? 1.067 -9.074 1.839 1.00 96.25 120 ARG A N 1
ATOM 944 C CA . ARG A 1 120 ? 2.427 -8.591 2.130 1.00 96.25 120 ARG A CA 1
ATOM 945 C C . ARG A 1 120 ? 2.978 -9.162 3.442 1.00 96.25 120 ARG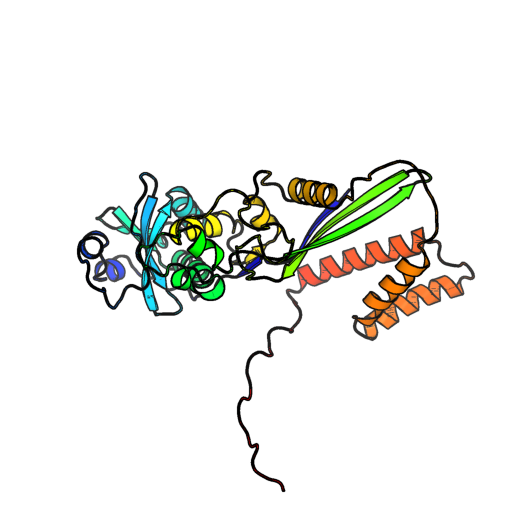 A C 1
ATOM 947 O O . ARG A 1 120 ? 4.142 -8.942 3.756 1.00 96.25 120 ARG A O 1
ATOM 954 N N . GLU A 1 121 ? 2.175 -9.965 4.143 1.00 96.62 121 GLU A N 1
ATOM 955 C CA . GLU A 1 121 ? 2.550 -10.803 5.291 1.00 96.62 121 GLU A CA 1
ATOM 956 C C . GLU A 1 121 ? 3.077 -10.034 6.520 1.00 96.62 121 GLU A C 1
ATOM 958 O O . GLU A 1 121 ? 3.789 -10.611 7.337 1.00 96.62 121 GLU A O 1
ATOM 963 N N . PHE A 1 122 ? 2.703 -8.762 6.713 1.00 96.31 122 PHE A N 1
ATOM 964 C CA . PHE A 1 122 ? 3.191 -7.961 7.847 1.00 96.31 122 PHE A CA 1
ATOM 965 C C . PHE A 1 122 ? 2.812 -8.546 9.214 1.00 96.31 122 PHE A C 1
ATOM 967 O O . PHE A 1 122 ? 3.664 -8.615 10.094 1.00 96.31 122 PHE A O 1
ATOM 974 N N . LEU A 1 123 ? 1.580 -9.045 9.381 1.00 94.44 123 LEU A N 1
ATOM 975 C CA . LEU A 1 123 ? 1.161 -9.657 10.653 1.00 94.44 123 LEU A CA 1
ATOM 976 C C . LEU A 1 123 ? 1.900 -10.964 10.956 1.00 94.44 123 LEU A C 1
ATOM 978 O O . LEU A 1 123 ? 2.053 -11.335 12.109 1.00 94.44 123 LEU A O 1
ATOM 982 N N . THR A 1 124 ? 2.315 -11.702 9.923 1.00 95.12 124 THR A N 1
ATOM 983 C CA . THR A 1 124 ? 3.081 -12.947 10.113 1.00 95.12 124 THR A CA 1
ATOM 984 C C . THR A 1 124 ? 4.569 -12.661 10.311 1.00 95.12 124 THR A C 1
ATOM 986 O O . THR A 1 124 ? 5.267 -13.443 10.957 1.00 95.12 124 THR A O 1
ATOM 989 N N . ALA A 1 125 ? 5.059 -11.563 9.736 1.00 94.44 125 ALA A N 1
ATOM 990 C CA . ALA A 1 125 ? 6.434 -11.117 9.865 1.00 94.44 125 ALA A CA 1
ATOM 991 C C . ALA A 1 125 ? 6.752 -10.603 11.274 1.00 94.44 125 ALA A C 1
ATOM 993 O O . ALA A 1 125 ? 7.830 -10.929 11.764 1.00 94.44 125 ALA A O 1
ATOM 994 N N . ASP A 1 126 ? 5.827 -9.874 11.910 1.00 92.62 126 ASP A N 1
ATOM 995 C CA . ASP A 1 126 ? 5.883 -9.477 13.326 1.00 92.62 126 ASP A CA 1
ATOM 996 C C . ASP A 1 126 ? 5.718 -10.717 14.224 1.00 92.62 126 ASP A C 1
ATOM 998 O O . ASP A 1 126 ? 4.627 -11.090 14.659 1.00 92.62 126 ASP A O 1
ATOM 1002 N N . ALA A 1 127 ? 6.817 -11.443 14.424 1.00 90.62 127 ALA A N 1
ATOM 1003 C CA . ALA A 1 127 ? 6.786 -12.759 15.045 1.00 90.62 127 ALA A CA 1
ATOM 1004 C C . ALA A 1 127 ? 6.670 -12.678 16.571 1.00 90.62 127 ALA A C 1
ATOM 1006 O O . ALA A 1 127 ? 6.254 -13.653 17.207 1.00 90.62 127 ALA A O 1
ATOM 1007 N N . ASN A 1 128 ? 7.089 -11.556 17.160 1.00 88.75 128 ASN A N 1
ATOM 1008 C CA . ASN A 1 128 ? 6.993 -11.310 18.594 1.00 88.75 128 ASN A CA 1
ATOM 1009 C C . ASN A 1 128 ? 5.691 -10.579 18.987 1.00 88.75 128 ASN A C 1
ATOM 1011 O O . ASN A 1 128 ? 5.355 -10.588 20.174 1.00 88.75 128 ASN A O 1
ATOM 1015 N N . GLY A 1 129 ? 4.946 -10.039 18.014 1.00 85.75 129 GLY A N 1
ATOM 1016 C CA . GLY A 1 129 ? 3.658 -9.383 18.204 1.00 85.75 129 GLY A CA 1
ATOM 1017 C C . GLY A 1 129 ? 3.768 -8.059 18.953 1.00 85.75 129 GLY A C 1
ATOM 1018 O O . GLY A 1 129 ? 2.851 -7.717 19.702 1.00 85.75 129 GLY A O 1
ATOM 1019 N N . ASP A 1 130 ? 4.896 -7.354 18.835 1.00 85.81 130 ASP A N 1
ATOM 1020 C CA . ASP A 1 130 ? 5.114 -6.070 19.511 1.00 85.81 130 ASP A CA 1
ATOM 1021 C C . ASP A 1 130 ? 4.672 -4.856 18.672 1.00 85.81 130 ASP A C 1
ATOM 1023 O O . ASP A 1 130 ? 4.770 -3.707 19.124 1.00 85.81 130 ASP A O 1
ATOM 1027 N N . GLY A 1 131 ? 4.129 -5.104 17.475 1.00 85.31 131 GLY A N 1
ATOM 1028 C CA . GLY A 1 131 ? 3.638 -4.088 16.552 1.00 85.31 131 GLY A CA 1
ATOM 1029 C C . GLY A 1 131 ? 4.749 -3.352 15.802 1.00 85.31 131 GLY A C 1
ATOM 1030 O O . GLY A 1 131 ? 4.437 -2.459 15.009 1.00 85.31 131 GLY A O 1
ATOM 1031 N N . GLN A 1 132 ? 6.014 -3.703 16.040 1.00 89.81 132 GLN A N 1
ATOM 1032 C CA . GLN A 1 132 ? 7.190 -3.193 15.352 1.00 89.81 132 GLN A CA 1
ATOM 1033 C C . GLN A 1 132 ? 7.849 -4.323 14.551 1.00 89.81 132 GLN A C 1
ATOM 1035 O O . GLN A 1 132 ? 7.738 -5.502 14.858 1.00 89.81 132 GLN A O 1
ATOM 1040 N N . LEU A 1 133 ? 8.555 -3.963 13.487 1.00 90.62 133 LEU A N 1
ATOM 1041 C CA . LEU A 1 133 ? 9.306 -4.891 12.658 1.00 90.62 133 LEU A CA 1
ATOM 1042 C C . LEU A 1 133 ? 10.791 -4.616 12.833 1.00 90.62 133 LEU A C 1
ATOM 1044 O O . LEU A 1 133 ? 11.316 -3.581 12.414 1.00 90.62 133 LEU A O 1
ATOM 1048 N N . THR A 1 134 ? 11.503 -5.586 13.397 1.00 91.62 134 THR A N 1
ATOM 1049 C CA . THR A 1 134 ? 12.961 -5.619 13.270 1.00 91.62 134 THR A CA 1
ATOM 1050 C C . THR A 1 134 ? 13.365 -5.822 11.806 1.00 91.62 134 THR A C 1
ATOM 1052 O O . THR A 1 134 ? 12.571 -6.252 10.971 1.00 91.62 134 THR A O 1
ATOM 1055 N N . GLU A 1 135 ? 14.632 -5.574 11.464 1.00 88.62 135 GLU A N 1
ATOM 1056 C CA . GLU A 1 135 ? 15.123 -5.797 10.095 1.00 88.62 135 GLU A CA 1
ATOM 1057 C C . GLU A 1 135 ? 14.901 -7.242 9.611 1.00 88.62 135 GLU A C 1
ATOM 1059 O O . GLU A 1 135 ? 14.487 -7.462 8.471 1.00 88.62 135 GLU A O 1
ATOM 1064 N N . ASP A 1 136 ? 15.122 -8.224 10.486 1.00 90.25 136 ASP A N 1
ATOM 1065 C CA . ASP A 1 136 ? 14.915 -9.640 10.177 1.00 90.25 136 ASP A CA 1
ATOM 1066 C C . ASP A 1 136 ? 13.434 -9.994 9.980 1.00 90.25 136 ASP A C 1
ATOM 1068 O O . ASP A 1 136 ? 13.116 -10.942 9.260 1.00 90.25 136 ASP A O 1
ATOM 1072 N N . GLU A 1 137 ? 12.524 -9.275 10.631 1.00 93.62 137 GLU A N 1
ATOM 1073 C CA . GLU A 1 137 ? 11.079 -9.438 10.460 1.00 93.62 137 GLU A CA 1
ATOM 1074 C C . GLU A 1 137 ? 10.615 -8.749 9.183 1.00 93.62 137 GLU A C 1
ATOM 1076 O O . GLU A 1 137 ? 10.016 -9.395 8.325 1.00 93.62 137 GLU A O 1
ATOM 1081 N N . TYR A 1 138 ? 11.009 -7.492 8.969 1.00 91.88 138 TYR A N 1
ATOM 1082 C CA . TYR A 1 138 ? 10.699 -6.766 7.744 1.00 91.88 138 TYR A CA 1
ATOM 1083 C C . TYR A 1 138 ? 11.172 -7.521 6.494 1.00 91.88 138 TYR A C 1
ATOM 1085 O O . TYR A 1 138 ? 10.428 -7.628 5.523 1.00 91.88 138 TYR A O 1
ATOM 1093 N N . ASN A 1 139 ? 12.362 -8.127 6.511 1.00 89.88 139 ASN A N 1
ATOM 1094 C CA . ASN A 1 139 ? 12.882 -8.906 5.381 1.00 89.88 139 ASN A CA 1
ATOM 1095 C C . ASN A 1 139 ? 12.043 -10.153 5.034 1.00 89.88 139 ASN A C 1
ATOM 1097 O O . ASN A 1 139 ? 12.143 -10.661 3.916 1.00 89.88 139 ASN A O 1
ATOM 1101 N N . LYS A 1 140 ? 11.196 -10.632 5.955 1.00 91.75 140 LYS A N 1
ATOM 1102 C CA . LYS A 1 140 ? 10.252 -11.737 5.717 1.00 91.75 140 LYS A CA 1
ATOM 1103 C C . LYS A 1 140 ? 8.920 -11.271 5.138 1.00 91.75 140 LYS A C 1
ATOM 1105 O O . LYS A 1 140 ? 8.163 -12.113 4.665 1.00 91.75 140 LYS A O 1
ATOM 1110 N N . THR A 1 141 ? 8.637 -9.968 5.144 1.00 93.62 141 THR A N 1
ATOM 1111 C CA . THR A 1 141 ? 7.454 -9.425 4.466 1.00 93.62 141 THR A CA 1
ATOM 1112 C C . THR A 1 141 ? 7.572 -9.614 2.953 1.00 93.62 141 THR A C 1
ATOM 1114 O O . THR A 1 141 ? 8.666 -9.723 2.390 1.00 93.62 141 THR A O 1
ATOM 1117 N N . ARG A 1 142 ? 6.426 -9.626 2.276 1.00 92.75 142 ARG A N 1
ATOM 1118 C CA . ARG A 1 142 ? 6.304 -9.672 0.814 1.00 92.75 142 ARG A CA 1
ATOM 1119 C C . ARG A 1 142 ? 6.107 -8.275 0.227 1.00 92.75 142 ARG A C 1
ATOM 1121 O O . ARG A 1 142 ? 5.204 -8.049 -0.579 1.00 92.75 142 ARG A O 1
ATOM 1128 N N . ASN A 1 143 ? 6.923 -7.324 0.678 1.00 92.12 143 ASN A N 1
ATOM 1129 C CA . ASN A 1 143 ? 6.760 -5.901 0.403 1.00 92.12 143 ASN A CA 1
ATOM 1130 C C . ASN A 1 143 ? 7.588 -5.387 -0.786 1.00 92.12 143 ASN A C 1
ATOM 1132 O O . ASN A 1 143 ? 8.051 -4.249 -0.799 1.00 92.12 143 ASN A O 1
ATOM 1136 N N . ASN A 1 144 ? 7.818 -6.232 -1.787 1.00 89.75 144 ASN A N 1
ATOM 1137 C CA . ASN A 1 144 ? 8.607 -5.866 -2.956 1.00 89.75 144 ASN A CA 1
ATOM 1138 C C . ASN A 1 144 ? 7.977 -6.404 -4.245 1.00 89.75 144 ASN A C 1
ATOM 1140 O O . ASN A 1 144 ? 7.121 -7.293 -4.237 1.00 89.75 144 ASN A O 1
ATOM 1144 N N . PHE A 1 145 ? 8.430 -5.879 -5.377 1.00 86.81 145 PHE A N 1
ATOM 1145 C CA . PHE A 1 145 ? 8.028 -6.326 -6.705 1.00 86.81 145 PHE A CA 1
ATOM 1146 C C . PHE A 1 145 ? 9.224 -6.300 -7.661 1.00 86.81 145 PHE A C 1
ATOM 1148 O O . PHE A 1 145 ? 10.215 -5.605 -7.440 1.00 86.81 145 PHE A O 1
ATOM 1155 N N . GLY A 1 146 ? 9.143 -7.097 -8.722 1.00 80.75 146 GLY A N 1
ATOM 1156 C CA . GLY A 1 146 ? 10.143 -7.156 -9.782 1.00 80.75 146 GLY A CA 1
ATOM 1157 C C . GLY A 1 146 ? 9.727 -6.297 -10.967 1.00 80.75 146 GLY A C 1
ATOM 1158 O O . GLY A 1 146 ? 8.565 -6.339 -11.382 1.00 80.75 146 GLY A O 1
ATOM 1159 N N . VAL A 1 147 ? 10.685 -5.571 -11.534 1.00 76.31 147 VAL A N 1
ATOM 1160 C CA . VAL A 1 147 ? 10.508 -4.799 -12.766 1.00 76.31 147 VAL A CA 1
ATOM 1161 C C . VAL A 1 147 ? 11.432 -5.309 -13.858 1.00 76.31 147 VAL A C 1
ATOM 1163 O O . VAL A 1 147 ? 12.518 -5.816 -13.582 1.00 76.31 147 VAL A O 1
ATOM 1166 N N . ASP A 1 148 ? 10.977 -5.169 -15.093 1.00 69.81 148 ASP A N 1
ATOM 1167 C CA . ASP A 1 148 ? 11.778 -5.358 -16.293 1.00 69.81 148 ASP A CA 1
ATOM 1168 C C . ASP A 1 148 ? 11.858 -4.034 -17.049 1.00 69.81 148 ASP A C 1
ATOM 1170 O O . ASP A 1 148 ? 10.859 -3.306 -17.129 1.00 69.81 148 ASP A O 1
ATOM 1174 N N . VAL A 1 149 ? 13.031 -3.723 -17.597 1.00 68.75 149 VAL A N 1
ATOM 1175 C CA . VAL A 1 149 ? 13.253 -2.495 -18.370 1.00 68.75 149 VAL A CA 1
ATOM 1176 C C . VAL A 1 149 ? 13.166 -2.820 -19.848 1.00 68.75 149 VAL A C 1
ATOM 1178 O O . VAL A 1 149 ? 13.766 -3.773 -20.339 1.00 68.75 149 VAL A O 1
ATOM 1181 N N . PHE A 1 150 ? 12.478 -1.962 -20.589 1.00 61.69 150 PHE A N 1
ATOM 1182 C CA . PHE A 1 150 ? 12.541 -1.939 -22.040 1.00 61.69 150 PHE A CA 1
ATOM 1183 C C . PHE A 1 150 ? 13.039 -0.573 -22.505 1.00 61.69 150 PHE A C 1
ATOM 1185 O O . PHE A 1 150 ? 12.676 0.478 -21.976 1.00 61.69 150 PHE A O 1
ATOM 1192 N N . ALA A 1 151 ? 13.864 -0.586 -23.543 1.00 62.00 151 ALA A N 1
ATOM 1193 C CA . ALA A 1 151 ? 14.364 0.615 -24.184 1.00 62.00 151 ALA A CA 1
ATOM 1194 C C . ALA A 1 151 ? 14.375 0.420 -25.700 1.00 62.00 151 ALA A C 1
ATOM 1196 O O . ALA A 1 151 ? 14.638 -0.667 -26.210 1.00 62.00 151 ALA A O 1
ATOM 1197 N N . THR A 1 152 ? 14.076 1.491 -26.424 1.00 56.94 152 THR A N 1
ATOM 1198 C CA . THR A 1 152 ? 14.201 1.566 -27.876 1.00 56.94 152 THR A CA 1
ATOM 1199 C C . THR A 1 152 ? 15.104 2.732 -28.213 1.00 56.94 152 THR A C 1
ATOM 1201 O O . THR A 1 152 ? 14.823 3.881 -27.851 1.00 56.94 152 THR A O 1
ATOM 1204 N N . THR A 1 153 ? 16.174 2.434 -28.933 1.00 57.59 153 THR A N 1
ATOM 1205 C CA . THR A 1 153 ? 17.140 3.412 -29.407 1.00 57.59 153 THR A CA 1
ATOM 1206 C C . THR A 1 153 ? 17.067 3.525 -30.929 1.00 57.59 153 THR A C 1
ATOM 1208 O O . THR A 1 153 ? 16.760 2.567 -31.630 1.00 57.59 153 THR A O 1
ATOM 1211 N N . GLU A 1 154 ? 17.286 4.731 -31.443 1.00 52.97 154 GLU A N 1
ATOM 1212 C CA . GLU A 1 154 ? 17.416 5.023 -32.870 1.00 52.97 154 GLU A CA 1
ATOM 1213 C C . GLU A 1 154 ? 18.871 5.336 -33.172 1.00 52.97 154 GLU A C 1
ATOM 1215 O O . GLU A 1 154 ? 19.493 6.153 -32.489 1.00 52.97 154 GLU A O 1
ATOM 1220 N N . TYR A 1 155 ? 19.392 4.734 -34.236 1.00 51.88 155 TYR A N 1
ATOM 1221 C CA . TYR A 1 155 ? 20.720 5.044 -34.737 1.00 51.88 155 TYR A CA 1
ATOM 1222 C C . TYR A 1 155 ? 20.626 6.099 -35.841 1.00 51.88 155 TYR A C 1
ATOM 1224 O O . TYR A 1 155 ? 20.327 5.800 -36.995 1.00 51.88 155 TYR A O 1
ATOM 1232 N N . SER A 1 156 ? 20.913 7.358 -35.507 1.00 50.06 156 SER A N 1
ATOM 1233 C CA . SER A 1 156 ? 21.051 8.425 -36.502 1.00 50.06 156 SER A CA 1
ATOM 1234 C C . SER A 1 156 ? 22.504 8.528 -36.931 1.00 50.06 156 SER A C 1
ATOM 1236 O O . SER A 1 156 ? 23.303 9.260 -36.331 1.00 50.06 156 SER A O 1
ATOM 1238 N N . GLY A 1 157 ? 22.852 7.778 -37.977 1.00 59.03 157 GLY A N 1
ATOM 1239 C CA . GLY A 1 157 ? 24.244 7.583 -38.341 1.00 59.03 157 GLY A CA 1
ATOM 1240 C C . GLY A 1 157 ? 24.992 7.108 -37.109 1.00 59.03 157 GLY A C 1
ATOM 1241 O O . GLY A 1 157 ? 24.501 6.292 -36.338 1.00 59.03 157 GLY A O 1
ATOM 1242 N N . LYS A 1 158 ? 26.160 7.672 -36.879 1.00 48.72 158 LYS A N 1
ATOM 1243 C CA . LYS A 1 158 ? 27.002 7.295 -35.779 1.00 48.72 158 LYS A CA 1
ATOM 1244 C C . LYS A 1 158 ? 26.494 7.809 -34.413 1.00 48.72 158 LYS A C 1
ATOM 1246 O O . LYS A 1 158 ? 27.273 8.369 -33.679 1.00 48.72 158 LYS A O 1
ATOM 1251 N N . SER A 1 159 ? 25.214 7.725 -34.073 1.00 46.81 159 SER A N 1
ATOM 1252 C CA . SER A 1 159 ? 24.714 8.102 -32.746 1.00 46.81 159 SER A CA 1
ATOM 1253 C C . SER A 1 159 ? 23.477 7.334 -32.362 1.00 46.81 159 SER A C 1
ATOM 1255 O O . SER A 1 159 ? 22.524 7.294 -33.130 1.00 46.81 159 SER A O 1
ATOM 1257 N N . GLU A 1 160 ? 23.523 6.741 -31.177 1.00 55.28 160 GLU A N 1
ATOM 1258 C CA . GLU A 1 160 ? 22.412 6.087 -30.518 1.00 55.28 160 GLU A CA 1
ATOM 1259 C C . GLU A 1 160 ? 21.623 7.125 -29.724 1.00 55.28 160 GLU A C 1
ATOM 1261 O O . GLU A 1 160 ? 22.138 7.813 -28.838 1.00 55.28 160 GLU A O 1
ATOM 1266 N N . LYS A 1 161 ? 20.352 7.263 -30.073 1.00 61.25 161 LYS A N 1
ATOM 1267 C CA . LYS A 1 161 ? 19.412 8.165 -29.430 1.00 61.25 161 LYS A CA 1
ATOM 1268 C C . LYS A 1 161 ? 18.316 7.343 -28.780 1.00 61.25 161 LYS A C 1
ATOM 1270 O O . LYS A 1 161 ? 17.535 6.697 -29.468 1.00 61.25 161 LYS A O 1
ATOM 1275 N N . LEU A 1 162 ? 18.189 7.438 -27.462 1.00 60.44 162 LEU A N 1
ATOM 1276 C CA . LEU A 1 162 ? 17.077 6.828 -26.741 1.00 60.44 162 LEU A CA 1
ATOM 1277 C C . LEU A 1 162 ? 15.747 7.494 -27.138 1.00 60.44 162 LEU A C 1
ATOM 1279 O O . LEU A 1 162 ? 15.506 8.682 -26.881 1.00 60.44 162 LEU A O 1
ATOM 1283 N N . LEU A 1 163 ? 14.880 6.733 -27.806 1.00 59.19 163 LEU A N 1
ATOM 1284 C CA . LEU A 1 163 ? 13.567 7.196 -28.248 1.00 59.19 163 LEU A CA 1
ATOM 1285 C C . LEU A 1 163 ? 12.516 6.968 -27.172 1.00 59.19 163 LEU A C 1
ATOM 1287 O O . LEU A 1 163 ? 11.775 7.897 -26.831 1.00 59.19 163 LEU A O 1
ATOM 1291 N N . VAL A 1 164 ? 12.484 5.750 -26.637 1.00 60.50 164 VAL A N 1
ATOM 1292 C CA . VAL A 1 164 ? 11.532 5.299 -25.626 1.00 60.50 164 VAL A CA 1
ATOM 1293 C C . VAL A 1 164 ? 12.284 4.480 -24.593 1.00 60.50 164 VAL A C 1
ATOM 1295 O O . VAL A 1 164 ? 13.104 3.644 -24.954 1.00 60.50 164 VAL A O 1
ATOM 1298 N N . ALA A 1 165 ? 11.988 4.707 -23.325 1.00 66.94 165 ALA A N 1
ATOM 1299 C CA . ALA A 1 165 ? 12.371 3.815 -22.249 1.00 66.94 165 ALA A CA 1
ATOM 1300 C C . ALA A 1 165 ? 11.182 3.596 -21.332 1.00 66.94 165 ALA A C 1
ATOM 1302 O O . ALA A 1 165 ? 10.260 4.413 -21.277 1.00 66.94 165 ALA A O 1
ATOM 1303 N N . GLY A 1 166 ? 11.207 2.512 -20.589 1.00 68.88 166 GLY A N 1
ATOM 1304 C CA . GLY A 1 166 ? 10.243 2.331 -19.541 1.00 68.88 166 GLY A CA 1
ATOM 1305 C C . GLY A 1 166 ? 10.422 1.036 -18.802 1.00 68.88 166 GLY A C 1
ATOM 1306 O O . GLY A 1 166 ? 11.262 0.206 -19.144 1.00 68.88 166 GLY A O 1
ATOM 1307 N N . GLU A 1 167 ? 9.597 0.889 -17.784 1.00 76.44 167 GLU A N 1
ATOM 1308 C CA . GLU A 1 167 ? 9.637 -0.256 -16.896 1.00 76.44 167 GLU A CA 1
ATOM 1309 C C . GLU A 1 167 ? 8.255 -0.857 -16.741 1.00 76.44 167 GLU A C 1
ATOM 1311 O O . GLU A 1 167 ? 7.230 -0.168 -16.801 1.00 76.44 167 GLU A O 1
ATOM 1316 N N . LYS A 1 168 ? 8.236 -2.175 -16.576 1.00 77.06 168 LYS A N 1
ATOM 1317 C CA . LYS A 1 168 ? 7.020 -2.948 -16.382 1.00 77.06 168 LYS A CA 1
ATOM 1318 C C . LYS A 1 168 ? 7.182 -3.884 -15.199 1.00 77.06 168 LYS A C 1
ATOM 1320 O O . LYS A 1 168 ? 8.181 -4.585 -15.094 1.00 77.06 168 LYS A O 1
ATOM 1325 N N . ILE A 1 169 ? 6.151 -3.967 -14.368 1.00 76.56 169 ILE A N 1
ATOM 1326 C CA . ILE A 1 169 ? 6.087 -4.959 -13.294 1.00 76.56 169 ILE A CA 1
ATOM 1327 C C . ILE A 1 169 ? 5.940 -6.368 -13.888 1.00 76.56 169 ILE A C 1
ATOM 1329 O O . ILE A 1 169 ? 5.020 -6.639 -14.666 1.00 76.56 169 ILE A O 1
ATOM 1333 N N . ILE A 1 170 ? 6.852 -7.267 -13.510 1.00 72.00 170 ILE A N 1
ATOM 1334 C CA . ILE A 1 170 ? 6.909 -8.671 -13.961 1.00 72.00 170 ILE A CA 1
ATOM 1335 C C . ILE A 1 170 ? 6.706 -9.686 -12.830 1.00 72.00 170 ILE A C 1
ATOM 1337 O O . ILE A 1 170 ? 6.494 -10.868 -13.094 1.00 72.00 170 ILE A O 1
ATOM 1341 N N . GLY A 1 171 ? 6.731 -9.238 -11.575 1.00 75.00 171 GLY A N 1
ATOM 1342 C CA . GLY A 1 171 ? 6.439 -10.062 -10.406 1.00 75.00 171 GLY A CA 1
ATOM 1343 C C . GLY A 1 171 ? 6.009 -9.191 -9.235 1.00 75.00 171 GLY A C 1
ATOM 1344 O O . GLY A 1 171 ? 6.514 -8.086 -9.086 1.00 75.00 171 GLY A O 1
ATOM 1345 N N . ILE A 1 172 ? 5.085 -9.683 -8.415 1.00 84.56 172 ILE A N 1
ATOM 1346 C CA . ILE A 1 172 ? 4.499 -8.961 -7.276 1.00 84.56 172 ILE A CA 1
ATOM 1347 C C . ILE A 1 172 ? 4.596 -9.806 -6.006 1.00 84.56 172 ILE A C 1
ATOM 1349 O O . ILE A 1 172 ? 4.762 -11.025 -6.093 1.00 84.56 172 ILE A O 1
ATOM 1353 N N . TYR A 1 173 ? 4.487 -9.163 -4.842 1.00 88.38 173 TYR A N 1
ATOM 1354 C CA . TYR A 1 173 ? 4.575 -9.814 -3.526 1.00 88.38 173 TYR A CA 1
ATOM 1355 C C . TYR A 1 173 ? 5.872 -10.631 -3.337 1.00 88.38 173 TYR A C 1
ATOM 1357 O O . TYR A 1 173 ? 5.884 -11.744 -2.790 1.00 88.38 173 TYR A O 1
ATOM 1365 N N . GLY A 1 174 ? 6.978 -10.078 -3.839 1.00 87.06 174 GLY A N 1
ATOM 1366 C CA . GLY A 1 174 ? 8.329 -10.569 -3.599 1.00 87.06 174 GLY A CA 1
ATOM 1367 C C . GLY A 1 174 ? 8.799 -10.218 -2.190 1.00 87.06 174 GLY A C 1
ATOM 1368 O O . GLY A 1 174 ? 8.328 -9.248 -1.598 1.00 87.06 174 GLY A O 1
ATOM 1369 N N . PHE A 1 175 ? 9.731 -11.008 -1.656 1.00 87.31 175 PHE A N 1
ATOM 1370 C CA . PHE A 1 175 ? 10.321 -10.731 -0.348 1.00 87.31 175 PHE A CA 1
ATOM 1371 C C . PHE A 1 175 ? 11.035 -9.377 -0.331 1.00 87.31 175 PHE A C 1
ATOM 1373 O O . PHE A 1 175 ? 11.662 -8.975 -1.314 1.00 87.31 175 PHE A O 1
ATOM 1380 N N . SER A 1 176 ? 10.955 -8.704 0.810 1.00 84.06 176 SER A N 1
ATOM 1381 C CA . SER A 1 176 ? 11.593 -7.402 1.051 1.00 84.06 176 SER A CA 1
ATOM 1382 C C . SER A 1 176 ? 13.106 -7.493 1.244 1.00 84.06 176 SER A C 1
ATOM 1384 O O . SER A 1 176 ? 13.810 -6.478 1.214 1.00 84.06 176 SER A O 1
ATOM 1386 N N . ASP A 1 177 ? 13.607 -8.710 1.444 1.00 78.12 177 ASP A N 1
ATOM 1387 C CA . ASP A 1 177 ? 15.024 -9.032 1.462 1.00 78.12 177 ASP A CA 1
ATOM 1388 C C . ASP A 1 177 ? 15.687 -8.779 0.093 1.00 78.12 177 ASP A C 1
ATOM 1390 O O . ASP A 1 177 ? 15.297 -9.340 -0.932 1.00 78.12 177 ASP A O 1
ATOM 1394 N N . ASN A 1 178 ? 16.749 -7.971 0.097 1.00 62.41 178 ASN A N 1
ATOM 1395 C CA . ASN A 1 178 ? 17.552 -7.649 -1.086 1.00 62.41 178 ASN A CA 1
ATOM 1396 C C . ASN A 1 178 ? 18.607 -8.714 -1.434 1.00 62.41 178 ASN A C 1
ATOM 1398 O O . ASN A 1 178 ? 19.301 -8.583 -2.442 1.00 62.41 178 ASN A O 1
ATOM 1402 N N . THR A 1 179 ? 18.789 -9.754 -0.615 1.00 53.38 179 THR A N 1
ATOM 1403 C CA . THR A 1 179 ? 19.947 -10.653 -0.745 1.00 53.38 179 THR A CA 1
ATOM 1404 C C . THR A 1 179 ? 19.756 -11.805 -1.730 1.00 53.38 179 THR A C 1
ATOM 1406 O O . THR A 1 179 ? 20.746 -12.405 -2.151 1.00 53.38 179 THR A O 1
ATOM 1409 N N . HIS A 1 180 ? 18.523 -12.108 -2.151 1.00 44.41 180 HIS A N 1
ATOM 1410 C CA . HIS A 1 180 ? 18.261 -13.387 -2.814 1.00 44.41 180 HIS A CA 1
ATOM 1411 C C . HIS A 1 180 ? 18.268 -13.391 -4.347 1.00 44.41 180 HIS A C 1
ATOM 1413 O O . HIS A 1 180 ? 18.432 -14.478 -4.887 1.00 44.41 180 HIS A O 1
ATOM 1419 N N . ASN A 1 181 ? 18.130 -12.270 -5.073 1.00 40.84 181 ASN A N 1
ATOM 1420 C CA . ASN A 1 181 ? 17.956 -12.353 -6.540 1.00 40.84 181 ASN A CA 1
ATOM 1421 C C . ASN A 1 181 ? 18.432 -11.155 -7.386 1.00 40.84 181 ASN A C 1
ATOM 1423 O O . ASN A 1 181 ? 17.941 -10.986 -8.494 1.00 40.84 181 ASN A O 1
ATOM 1427 N N . GLY A 1 182 ? 19.366 -10.313 -6.933 1.00 44.22 182 GLY A N 1
ATOM 1428 C CA . GLY A 1 182 ? 19.917 -9.243 -7.792 1.00 44.22 182 GLY A CA 1
ATOM 1429 C C . GLY A 1 182 ? 18.896 -8.208 -8.302 1.00 44.22 182 GLY A C 1
ATOM 1430 O O . GLY A 1 182 ? 19.243 -7.371 -9.129 1.00 44.22 182 GLY A O 1
ATOM 1431 N N . PHE A 1 183 ? 17.657 -8.250 -7.807 1.00 49.22 183 PHE A N 1
ATOM 1432 C CA . PHE A 1 183 ? 16.654 -7.220 -8.013 1.00 49.22 183 PHE A CA 1
ATOM 1433 C C . PHE A 1 183 ? 16.814 -6.197 -6.894 1.00 49.22 183 PHE A C 1
ATOM 1435 O O . PHE A 1 183 ? 16.791 -6.547 -5.714 1.00 49.22 183 PHE A O 1
ATOM 1442 N N . TYR A 1 184 ? 16.998 -4.939 -7.278 1.00 60.66 184 TYR A N 1
ATOM 1443 C CA . TYR A 1 184 ? 16.920 -3.793 -6.385 1.00 60.66 184 TYR A CA 1
ATOM 1444 C C . TYR A 1 184 ? 15.575 -3.784 -5.647 1.00 60.66 184 TYR A C 1
ATOM 1446 O O . TYR A 1 184 ? 14.571 -4.305 -6.147 1.00 60.66 184 TYR A O 1
ATOM 1454 N N . ARG A 1 185 ? 15.532 -3.168 -4.463 1.00 67.88 185 ARG A N 1
ATOM 1455 C CA . ARG A 1 185 ? 14.258 -2.892 -3.801 1.00 67.88 185 ARG A CA 1
ATOM 1456 C C . ARG A 1 185 ? 13.514 -1.846 -4.632 1.00 67.88 185 ARG A C 1
ATOM 1458 O O . ARG A 1 185 ? 13.955 -0.702 -4.742 1.00 67.88 185 ARG A O 1
ATOM 1465 N N . ASN A 1 186 ? 12.406 -2.242 -5.253 1.00 75.00 186 ASN A N 1
ATOM 1466 C CA . ASN A 1 186 ? 11.660 -1.355 -6.149 1.00 75.00 186 ASN A CA 1
ATOM 1467 C C . ASN A 1 186 ? 10.613 -0.508 -5.418 1.00 75.00 186 ASN A C 1
ATOM 1469 O O . ASN A 1 186 ? 10.122 0.465 -5.985 1.00 75.00 186 ASN A O 1
ATOM 1473 N N . TYR A 1 187 ? 10.334 -0.836 -4.157 1.00 79.25 187 TYR A N 1
ATOM 1474 C CA . TYR A 1 187 ? 9.405 -0.127 -3.285 1.00 79.25 187 TYR A CA 1
ATOM 1475 C C . TYR A 1 187 ? 10.083 0.248 -1.966 1.00 79.25 187 TYR A C 1
ATOM 1477 O O . TYR A 1 187 ? 10.619 -0.635 -1.302 1.00 79.25 187 TYR A O 1
ATOM 1485 N N . GLN A 1 188 ? 10.075 1.533 -1.594 1.00 73.50 188 GLN A N 1
ATOM 1486 C CA . GLN A 1 188 ? 10.718 2.040 -0.371 1.00 73.50 188 GLN A CA 1
ATOM 1487 C C . GLN A 1 188 ? 12.183 1.582 -0.226 1.00 73.50 188 GLN A C 1
ATOM 1489 O O . GLN A 1 188 ? 12.570 0.827 0.670 1.00 73.50 188 GLN A O 1
ATOM 1494 N N . GLU A 1 189 ? 13.011 2.018 -1.181 1.00 69.25 189 GLU A N 1
ATOM 1495 C CA . GLU A 1 189 ? 14.410 1.591 -1.335 1.00 69.25 189 GLU A CA 1
ATOM 1496 C C . GLU A 1 189 ? 15.302 1.977 -0.142 1.00 69.25 189 GLU A C 1
ATOM 1498 O O . GLU A 1 189 ? 16.176 1.194 0.239 1.00 69.25 189 GLU A O 1
ATOM 1503 N N . PHE A 1 190 ? 15.055 3.143 0.469 1.00 62.84 190 PHE A N 1
ATOM 1504 C CA . PHE A 1 190 ? 15.892 3.709 1.538 1.00 62.84 190 PHE A CA 1
ATOM 1505 C C . PHE A 1 190 ? 15.165 3.903 2.873 1.00 62.84 190 PHE A C 1
ATOM 1507 O O . PHE A 1 190 ? 15.808 3.827 3.921 1.00 62.84 190 PHE A O 1
ATOM 1514 N N . ASP A 1 191 ? 13.844 4.078 2.846 1.00 66.00 191 ASP A N 1
ATOM 1515 C CA . ASP A 1 191 ? 13.025 4.238 4.045 1.00 66.00 191 ASP A CA 1
ATOM 1516 C C . ASP A 1 191 ? 12.496 2.870 4.473 1.00 66.00 191 ASP A C 1
ATOM 1518 O O . ASP A 1 191 ? 11.551 2.323 3.908 1.00 66.00 191 ASP A O 1
ATOM 1522 N N . LYS A 1 192 ? 13.178 2.254 5.444 1.00 68.31 192 LYS A N 1
ATOM 1523 C CA . LYS A 1 192 ? 12.684 1.012 6.039 1.00 68.31 192 LYS A CA 1
ATOM 1524 C C . LYS A 1 192 ? 11.476 1.338 6.900 1.00 68.31 192 LYS A C 1
ATOM 1526 O O . LYS A 1 192 ? 11.549 2.171 7.798 1.00 68.31 192 LYS A O 1
ATOM 1531 N N . VAL A 1 193 ? 10.408 0.611 6.634 1.00 83.56 193 VAL A N 1
ATOM 1532 C CA . VAL A 1 193 ? 9.199 0.648 7.434 1.00 83.56 193 VAL A CA 1
ATOM 1533 C C . VAL A 1 193 ? 9.422 -0.130 8.729 1.00 83.56 193 VAL A C 1
ATOM 1535 O O . VAL A 1 193 ? 9.869 -1.279 8.680 1.00 83.56 193 VAL A O 1
ATOM 1538 N N . ASN A 1 194 ? 9.108 0.485 9.871 1.00 88.00 194 ASN A N 1
ATOM 1539 C CA . ASN A 1 194 ? 9.313 -0.110 11.191 1.00 88.00 194 ASN A CA 1
ATOM 1540 C C . ASN A 1 194 ? 8.032 -0.708 11.774 1.00 88.00 194 ASN A C 1
ATOM 1542 O O . ASN A 1 194 ? 8.098 -1.356 12.809 1.00 88.00 194 ASN A O 1
ATOM 1546 N N . SER A 1 195 ? 6.874 -0.518 11.143 1.00 92.38 195 SER A N 1
ATOM 1547 C CA . SER A 1 195 ? 5.601 -1.025 11.653 1.00 92.38 195 SER A CA 1
ATOM 1548 C C . SER A 1 195 ? 4.572 -1.240 10.539 1.00 92.38 195 SER A C 1
ATOM 1550 O O . SER A 1 195 ? 4.755 -0.825 9.395 1.00 92.38 195 SER A O 1
ATOM 1552 N N . LEU A 1 196 ? 3.456 -1.896 10.859 1.00 94.81 196 LEU A N 1
ATOM 1553 C CA . LEU A 1 196 ? 2.317 -1.963 9.939 1.00 94.81 196 LEU A CA 1
ATOM 1554 C C . LEU A 1 196 ? 1.664 -0.579 9.761 1.00 94.81 196 LEU A C 1
ATOM 1556 O O . LEU A 1 196 ? 1.216 -0.268 8.659 1.00 94.81 196 LEU A O 1
ATOM 1560 N N . ASP A 1 197 ? 1.656 0.255 10.806 1.00 94.62 197 ASP A N 1
ATOM 1561 C CA . ASP A 1 197 ? 1.135 1.629 10.765 1.00 94.62 197 ASP A CA 1
ATOM 1562 C C . ASP A 1 197 ? 1.865 2.486 9.729 1.00 94.62 197 ASP A C 1
ATOM 1564 O O . ASP A 1 197 ? 1.230 3.130 8.893 1.00 94.62 197 ASP A O 1
ATOM 1568 N N . ASP A 1 198 ? 3.195 2.460 9.760 1.00 93.75 198 ASP A N 1
ATOM 1569 C CA . ASP A 1 198 ? 4.069 3.151 8.811 1.00 93.75 198 ASP A CA 1
ATOM 1570 C C . ASP A 1 198 ? 3.714 2.736 7.376 1.00 93.75 198 ASP A C 1
ATOM 1572 O O . ASP A 1 198 ? 3.457 3.581 6.521 1.00 93.75 198 ASP A O 1
ATOM 1576 N N . GLU A 1 199 ? 3.614 1.425 7.116 1.00 95.94 199 GLU A N 1
ATOM 1577 C CA . GLU A 1 199 ? 3.297 0.926 5.777 1.00 95.94 199 GLU A CA 1
ATOM 1578 C C . GLU A 1 199 ? 1.889 1.324 5.336 1.00 95.94 199 GLU A C 1
ATOM 1580 O O . GLU A 1 199 ? 1.667 1.624 4.162 1.00 95.94 199 GLU A O 1
ATOM 1585 N N . LEU A 1 200 ? 0.928 1.324 6.258 1.00 97.50 200 LEU A N 1
ATOM 1586 C CA . LEU A 1 200 ? -0.438 1.726 5.963 1.00 97.50 200 LEU A CA 1
ATOM 1587 C C . LEU A 1 200 ? -0.501 3.214 5.609 1.00 97.50 200 LEU A C 1
ATOM 1589 O O . LEU A 1 200 ? -1.115 3.563 4.600 1.00 97.50 200 LEU A O 1
ATOM 1593 N N . ASN A 1 201 ? 0.179 4.076 6.372 1.00 96.38 201 ASN A N 1
ATOM 1594 C CA . ASN A 1 201 ? 0.308 5.495 6.043 1.00 96.38 201 ASN A CA 1
ATOM 1595 C C . ASN A 1 201 ? 0.975 5.675 4.676 1.00 96.38 201 ASN A C 1
ATOM 1597 O O . ASN A 1 201 ? 0.389 6.315 3.803 1.00 96.38 201 ASN A O 1
ATOM 1601 N N . THR A 1 202 ? 2.135 5.052 4.437 1.00 95.00 202 THR A N 1
ATOM 1602 C CA . THR A 1 202 ? 2.830 5.154 3.147 1.00 95.00 202 THR A CA 1
ATOM 1603 C C . THR A 1 202 ? 1.958 4.667 1.995 1.00 95.00 202 THR A C 1
ATOM 1605 O O . THR A 1 202 ? 1.809 5.380 1.007 1.00 95.00 202 THR A O 1
ATOM 1608 N N . THR A 1 203 ? 1.323 3.502 2.121 1.00 96.75 203 THR A N 1
ATOM 1609 C CA . THR A 1 203 ? 0.465 2.937 1.071 1.00 96.75 203 THR A CA 1
ATOM 1610 C C . THR A 1 203 ? -0.704 3.873 0.743 1.00 96.75 203 THR A C 1
ATOM 1612 O O . THR A 1 203 ? -0.963 4.124 -0.433 1.00 96.75 203 THR A O 1
ATOM 1615 N N . ILE A 1 204 ? -1.368 4.454 1.751 1.00 97.31 204 ILE A N 1
ATOM 1616 C CA . ILE A 1 204 ? -2.459 5.419 1.533 1.00 97.31 204 ILE A CA 1
ATOM 1617 C C . ILE A 1 204 ? -1.941 6.712 0.895 1.00 97.31 204 ILE A C 1
ATOM 1619 O O . ILE A 1 204 ? -2.636 7.309 0.072 1.00 97.31 204 ILE A O 1
ATOM 1623 N N . GLN A 1 205 ? -0.744 7.179 1.255 1.00 95.00 205 GLN A N 1
ATOM 1624 C CA . GLN A 1 205 ? -0.148 8.368 0.641 1.00 95.00 205 GLN A CA 1
ATOM 1625 C C . GLN A 1 205 ? 0.212 8.127 -0.827 1.00 95.00 205 GLN A C 1
ATOM 1627 O O . GLN A 1 205 ? -0.091 8.973 -1.674 1.00 95.00 205 GLN A O 1
ATOM 1632 N N . VAL A 1 206 ? 0.783 6.959 -1.118 1.00 94.25 206 VAL A N 1
ATOM 1633 C CA . VAL A 1 206 ? 1.245 6.542 -2.443 1.00 94.25 206 VAL A CA 1
ATOM 1634 C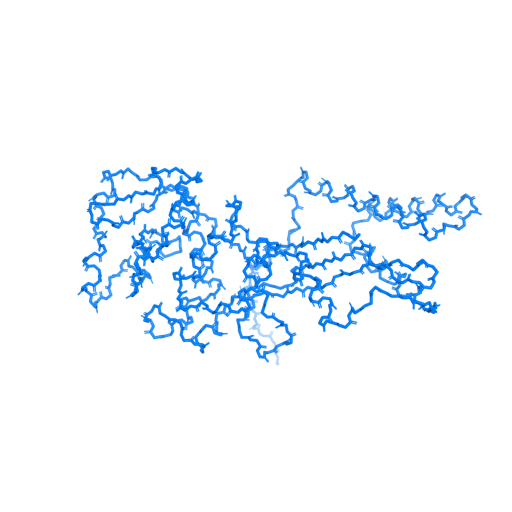 C . VAL A 1 206 ? 0.090 6.260 -3.401 1.00 94.25 206 VAL A C 1
ATOM 1636 O O . VAL A 1 206 ? 0.177 6.667 -4.556 1.00 94.25 206 VAL A O 1
ATOM 1639 N N . ASP A 1 207 ? -0.995 5.625 -2.941 1.00 96.44 207 ASP A N 1
ATOM 1640 C CA . ASP A 1 207 ? -2.242 5.500 -3.711 1.00 96.44 207 ASP A CA 1
ATOM 1641 C C . ASP A 1 207 ? -2.895 6.890 -3.820 1.00 96.44 207 ASP A C 1
ATOM 1643 O O . ASP A 1 207 ? -3.651 7.372 -2.968 1.00 96.44 207 ASP A O 1
ATOM 1647 N N . SER A 1 208 ? -2.478 7.625 -4.842 1.00 91.19 208 SER A N 1
ATOM 1648 C CA . SER A 1 208 ? -2.768 9.044 -5.009 1.00 91.19 208 SER A CA 1
ATOM 1649 C C . SER A 1 208 ? -4.152 9.271 -5.611 1.00 91.19 208 SER A C 1
ATOM 1651 O O . SER A 1 208 ? -4.801 10.285 -5.333 1.00 91.19 208 SER A O 1
ATOM 1653 N N . ASN A 1 209 ? -4.613 8.317 -6.419 1.00 93.31 209 ASN A N 1
ATOM 1654 C CA . ASN A 1 209 ? -5.883 8.378 -7.125 1.00 93.31 209 ASN A CA 1
ATOM 1655 C C . ASN A 1 209 ? -7.034 7.701 -6.341 1.00 93.31 209 ASN A C 1
ATOM 1657 O O . ASN A 1 209 ? -8.209 7.995 -6.620 1.00 93.31 209 ASN A O 1
ATOM 1661 N N . PHE A 1 210 ? -6.706 6.941 -5.289 1.00 95.56 210 PHE A N 1
ATOM 1662 C CA . PHE A 1 210 ? -7.613 6.176 -4.433 1.00 95.56 210 PHE A CA 1
ATOM 1663 C C . PHE A 1 210 ? -8.392 5.106 -5.202 1.00 95.56 210 PHE A C 1
ATOM 1665 O O . PHE A 1 210 ? -9.599 4.951 -5.000 1.00 95.56 210 PHE A O 1
ATOM 1672 N N . ASP A 1 211 ? -7.739 4.416 -6.133 1.00 94.31 211 ASP A N 1
ATOM 1673 C CA . ASP A 1 211 ? -8.358 3.346 -6.921 1.00 94.31 211 ASP A CA 1
ATOM 1674 C C . ASP A 1 211 ? -8.117 1.941 -6.336 1.00 94.31 211 ASP A C 1
ATOM 1676 O O . ASP A 1 211 ? -8.596 0.948 -6.895 1.00 94.31 211 ASP A O 1
ATOM 1680 N N . GLY A 1 212 ? -7.407 1.852 -5.202 1.00 95.75 212 GLY A N 1
ATOM 1681 C CA . GLY A 1 212 ? -7.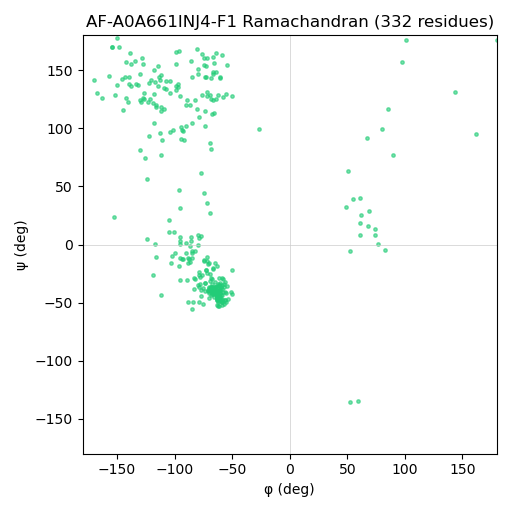087 0.590 -4.541 1.00 95.75 212 GLY A CA 1
ATOM 1682 C C . GLY A 1 212 ? -6.003 -0.210 -5.264 1.00 95.75 212 GLY A C 1
ATOM 1683 O O . GLY A 1 212 ? -5.818 -1.400 -4.993 1.00 95.75 212 GLY A O 1
ATOM 1684 N N . LYS A 1 213 ? -5.285 0.404 -6.208 1.00 95.19 213 LYS A N 1
ATOM 1685 C CA . LYS A 1 213 ? -4.194 -0.202 -6.965 1.00 95.19 213 LYS A CA 1
ATOM 1686 C C . LYS A 1 213 ? -2.990 0.720 -6.929 1.00 95.19 213 LYS A C 1
ATOM 1688 O O . LYS A 1 213 ? -3.019 1.841 -7.401 1.00 95.19 213 LYS A O 1
ATOM 1693 N N . MET A 1 214 ? -1.864 0.188 -6.481 1.00 94.56 214 MET A N 1
ATOM 1694 C CA . MET A 1 214 ? -0.612 0.927 -6.539 1.00 94.56 214 MET A CA 1
ATOM 1695 C C . MET A 1 214 ? 0.020 0.728 -7.912 1.00 94.56 214 MET A C 1
ATOM 1697 O O . MET A 1 214 ? 0.553 -0.348 -8.200 1.00 94.56 214 MET A O 1
ATOM 1701 N N . SER A 1 215 ? -0.053 1.730 -8.783 1.00 89.44 215 SER A N 1
ATOM 1702 C CA . SER A 1 215 ? 0.655 1.691 -10.066 1.00 89.44 215 SER A CA 1
ATOM 1703 C C . SER A 1 215 ? 2.178 1.737 -9.875 1.00 89.44 215 SER A C 1
ATOM 1705 O O . SER A 1 215 ? 2.680 2.149 -8.829 1.00 89.44 215 SER A O 1
ATOM 1707 N N . LEU A 1 216 ? 2.945 1.327 -10.892 1.00 85.12 216 LEU A N 1
ATOM 1708 C CA . LEU A 1 216 ? 4.409 1.455 -10.852 1.00 85.12 216 LEU A CA 1
ATOM 1709 C C . LEU A 1 216 ? 4.866 2.917 -10.695 1.00 85.12 216 LEU A C 1
ATOM 1711 O O . LEU A 1 216 ? 5.846 3.192 -10.009 1.00 85.12 216 LEU A O 1
ATOM 1715 N N . GLU A 1 217 ? 4.153 3.852 -11.326 1.00 86.88 217 GLU A N 1
ATOM 1716 C CA . GLU A 1 217 ? 4.436 5.284 -11.203 1.00 86.88 217 GLU A CA 1
ATOM 1717 C C . GLU A 1 217 ? 4.258 5.772 -9.764 1.00 86.88 217 GLU A C 1
ATOM 1719 O O . GLU A 1 217 ? 5.146 6.428 -9.224 1.00 86.88 217 GLU A O 1
ATOM 1724 N N . GLU A 1 218 ? 3.154 5.389 -9.123 1.00 92.44 218 GLU A N 1
ATOM 1725 C CA . GLU A 1 218 ? 2.900 5.704 -7.719 1.00 92.44 218 GLU A CA 1
ATOM 1726 C C . GLU A 1 218 ? 3.939 5.058 -6.810 1.00 92.44 218 GLU A C 1
ATOM 1728 O O . GLU A 1 218 ? 4.531 5.745 -5.983 1.00 92.44 218 GLU A O 1
ATOM 1733 N N . ALA A 1 219 ? 4.258 3.777 -7.009 1.00 91.75 219 ALA A N 1
ATOM 1734 C CA . ALA A 1 219 ? 5.286 3.097 -6.227 1.00 91.75 219 ALA A CA 1
ATOM 1735 C C . ALA A 1 219 ? 6.640 3.835 -6.270 1.00 91.75 219 ALA A C 1
ATOM 1737 O O . ALA A 1 219 ? 7.338 3.903 -5.257 1.00 91.75 219 ALA A O 1
ATOM 1738 N N . TYR A 1 220 ? 7.001 4.453 -7.398 1.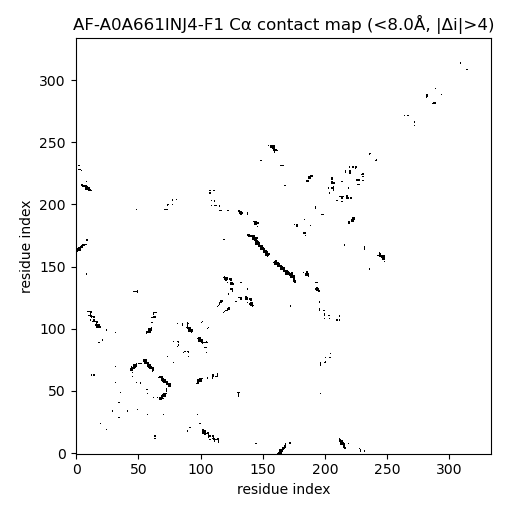00 89.50 220 TYR A N 1
ATOM 1739 C CA . TYR A 1 220 ? 8.240 5.231 -7.542 1.00 89.50 220 TYR A CA 1
ATOM 1740 C C . TYR A 1 220 ? 8.255 6.564 -6.800 1.00 89.50 220 TYR A C 1
ATOM 1742 O O . TYR A 1 220 ? 9.339 7.090 -6.547 1.00 89.50 220 TYR A O 1
ATOM 1750 N N . SER A 1 221 ? 7.106 7.054 -6.332 1.00 88.94 221 SER A N 1
ATOM 1751 C CA . SER A 1 221 ? 7.059 8.193 -5.405 1.00 88.94 221 SER A CA 1
ATOM 1752 C C . SER A 1 221 ? 7.696 7.889 -4.038 1.00 88.94 221 SER A C 1
ATOM 1754 O O . SER A 1 221 ? 8.042 8.816 -3.309 1.00 88.94 221 SER A O 1
ATOM 1756 N N . THR A 1 222 ? 7.913 6.606 -3.716 1.00 86.00 222 THR A N 1
ATOM 1757 C CA . THR A 1 222 ? 8.615 6.159 -2.497 1.00 86.00 222 THR A CA 1
ATOM 1758 C C . THR A 1 222 ? 10.139 6.122 -2.625 1.00 86.00 222 THR A C 1
ATOM 1760 O O . THR A 1 222 ? 10.835 5.857 -1.646 1.00 86.00 222 THR A O 1
ATOM 1763 N N . LYS A 1 223 ? 10.688 6.346 -3.825 1.00 82.44 223 LYS A N 1
ATOM 1764 C CA . LYS A 1 223 ? 12.140 6.434 -4.039 1.00 82.44 223 LYS A CA 1
ATOM 1765 C C . LYS A 1 223 ? 12.624 7.858 -3.766 1.00 82.44 223 LYS A C 1
ATOM 1767 O O . LYS A 1 223 ? 11.848 8.802 -3.871 1.00 82.44 223 LYS A O 1
ATOM 1772 N N . GLU A 1 224 ? 13.914 8.023 -3.465 1.00 76.69 224 GLU A N 1
ATOM 1773 C CA . GLU A 1 224 ? 14.527 9.336 -3.173 1.00 76.69 224 GLU A CA 1
ATOM 1774 C C . GLU A 1 224 ? 14.210 10.381 -4.257 1.00 76.69 224 GLU A C 1
ATOM 1776 O O . GLU A 1 224 ? 13.863 11.523 -3.953 1.00 76.69 224 GLU A O 1
ATOM 1781 N N . ASP A 1 225 ? 14.245 9.956 -5.522 1.00 74.81 225 ASP A N 1
ATOM 1782 C CA . ASP A 1 225 ? 14.002 10.813 -6.679 1.00 74.81 225 ASP A CA 1
ATOM 1783 C C . ASP A 1 225 ? 12.524 11.209 -6.855 1.00 74.81 225 ASP A C 1
ATOM 1785 O O . ASP A 1 225 ? 12.241 12.201 -7.529 1.00 74.81 225 ASP A O 1
ATOM 1789 N N . LYS A 1 226 ? 11.587 10.434 -6.282 1.00 77.88 226 LYS A N 1
ATOM 1790 C CA . LYS A 1 226 ? 10.108 10.557 -6.330 1.00 77.88 226 LYS A CA 1
ATOM 1791 C C . LYS A 1 226 ? 9.459 10.671 -7.720 1.00 77.88 226 LYS A C 1
ATOM 1793 O O . LYS A 1 226 ? 8.236 10.676 -7.832 1.00 77.88 226 LYS A O 1
ATOM 1798 N N . ASP A 1 227 ? 10.263 10.768 -8.771 1.00 81.19 227 ASP A N 1
ATOM 1799 C CA . ASP A 1 227 ? 9.880 10.946 -10.164 1.00 81.19 227 ASP A CA 1
ATOM 1800 C C . ASP A 1 227 ? 10.223 9.680 -10.952 1.00 81.19 227 ASP A C 1
ATOM 1802 O O . ASP A 1 227 ? 11.392 9.307 -11.092 1.00 81.19 227 ASP A O 1
ATOM 1806 N N . ALA A 1 228 ? 9.200 9.034 -11.512 1.00 79.25 228 ALA A N 1
ATOM 1807 C CA . ALA A 1 228 ? 9.351 7.772 -12.230 1.00 79.25 228 ALA A CA 1
ATOM 1808 C C . ALA A 1 228 ? 10.350 7.860 -13.392 1.00 79.25 228 ALA A C 1
ATOM 1810 O O . ALA A 1 228 ? 11.082 6.912 -13.672 1.00 79.25 228 ALA A O 1
ATOM 1811 N N . LYS A 1 229 ? 10.422 9.018 -14.056 1.00 77.50 229 LYS A N 1
ATOM 1812 C CA . LYS A 1 229 ? 11.385 9.258 -15.128 1.00 77.50 229 LYS A CA 1
ATOM 1813 C C . LYS A 1 229 ? 12.823 9.197 -14.626 1.00 77.50 229 LYS A C 1
ATOM 1815 O O . LYS A 1 229 ? 13.662 8.583 -15.281 1.00 77.50 229 LYS A O 1
ATOM 1820 N N . THR A 1 230 ? 13.104 9.833 -13.503 1.00 82.06 230 THR A N 1
ATOM 1821 C CA . THR A 1 230 ? 14.438 9.866 -12.903 1.00 82.06 230 THR A CA 1
ATOM 1822 C C . THR A 1 230 ? 14.842 8.482 -12.401 1.00 82.06 230 THR A C 1
ATOM 1824 O O . THR A 1 230 ? 15.948 8.036 -12.701 1.00 82.06 230 THR A O 1
ATOM 1827 N N . VAL A 1 231 ? 13.913 7.754 -11.772 1.00 83.50 231 VAL A N 1
ATOM 1828 C CA . VAL A 1 231 ? 14.119 6.358 -11.351 1.00 83.50 231 VAL A CA 1
ATOM 1829 C C . VAL A 1 231 ? 14.504 5.467 -12.535 1.00 83.50 231 VAL A C 1
ATOM 1831 O O . VAL A 1 231 ? 15.533 4.798 -12.488 1.00 83.50 231 VAL A O 1
ATOM 1834 N N . ILE A 1 232 ? 13.736 5.513 -13.628 1.00 76.75 232 ILE A N 1
ATOM 1835 C CA . ILE A 1 232 ? 14.000 4.701 -14.826 1.00 76.75 232 ILE A CA 1
ATOM 1836 C C . ILE A 1 232 ? 15.354 5.061 -15.451 1.00 76.75 232 ILE A C 1
ATOM 1838 O O . ILE A 1 232 ? 16.094 4.182 -15.884 1.00 76.75 232 ILE A O 1
ATOM 1842 N N . LEU A 1 233 ? 15.711 6.349 -15.501 1.00 75.88 233 LEU A N 1
ATOM 1843 C CA . LEU A 1 233 ? 17.014 6.771 -16.024 1.00 75.88 233 LEU A CA 1
ATOM 1844 C C . LEU A 1 233 ? 18.174 6.248 -15.172 1.00 75.88 233 LEU A C 1
ATOM 1846 O O . LEU A 1 233 ? 19.162 5.782 -15.734 1.00 75.88 233 LEU A O 1
ATOM 1850 N N . ARG A 1 234 ? 18.034 6.255 -13.844 1.00 78.12 234 ARG A N 1
ATOM 1851 C CA . ARG A 1 234 ? 19.024 5.668 -12.938 1.00 78.12 234 ARG A CA 1
ATOM 1852 C C . ARG A 1 234 ? 19.155 4.159 -13.140 1.00 78.12 234 ARG A C 1
ATOM 1854 O O . ARG A 1 234 ? 20.271 3.673 -13.284 1.00 78.12 234 ARG A O 1
ATOM 1861 N N . HIS A 1 235 ? 18.046 3.423 -13.203 1.00 77.81 235 HIS A N 1
ATOM 1862 C CA . HIS A 1 235 ? 18.088 1.976 -13.433 1.00 77.81 235 HIS A CA 1
ATOM 1863 C C . HIS A 1 235 ? 18.749 1.629 -14.784 1.00 77.81 235 HIS A C 1
ATOM 1865 O O . HIS A 1 235 ? 19.555 0.702 -14.862 1.00 77.81 235 HIS A O 1
ATOM 1871 N N . LEU A 1 236 ? 18.484 2.409 -15.843 1.00 70.00 236 LEU A N 1
ATOM 1872 C CA . LEU A 1 236 ? 19.169 2.267 -17.136 1.00 70.00 236 LEU A CA 1
ATOM 1873 C C . LEU A 1 236 ? 20.691 2.447 -17.008 1.00 70.00 236 LEU A C 1
ATOM 1875 O O . LEU A 1 236 ? 21.454 1.634 -17.537 1.00 70.00 236 LEU A O 1
ATOM 1879 N N . GLU A 1 237 ? 21.137 3.486 -16.296 1.00 68.75 237 GLU A N 1
ATOM 1880 C CA . GLU A 1 237 ? 22.560 3.726 -16.032 1.00 68.75 237 GLU A CA 1
ATOM 1881 C C . GLU A 1 237 ? 23.196 2.574 -15.238 1.00 68.75 237 GLU A C 1
ATOM 1883 O O . GLU A 1 237 ? 24.267 2.085 -15.610 1.00 68.75 237 GLU A O 1
ATOM 1888 N N . GLU A 1 238 ? 22.523 2.095 -14.188 1.00 69.56 238 GLU A N 1
ATOM 1889 C CA . GLU A 1 238 ? 22.961 0.971 -13.349 1.00 69.56 238 GLU A CA 1
ATOM 1890 C C . GLU A 1 238 ? 23.096 -0.335 -14.145 1.00 69.56 238 GLU A C 1
ATOM 1892 O O . GLU A 1 238 ? 24.024 -1.113 -13.917 1.00 69.56 238 GLU A O 1
ATOM 1897 N N . TRP A 1 239 ? 22.222 -0.564 -15.128 1.00 59.28 239 TRP A N 1
ATOM 1898 C CA . TRP A 1 239 ? 22.270 -1.739 -16.007 1.00 59.28 239 TRP A CA 1
ATOM 1899 C C . TRP A 1 239 ? 23.297 -1.613 -17.134 1.00 59.28 239 TRP A C 1
ATOM 1901 O O . TRP A 1 239 ? 23.367 -2.461 -18.026 1.00 59.28 239 TRP A O 1
ATOM 1911 N N . GLY A 1 240 ? 24.126 -0.569 -17.106 1.00 53.03 240 GLY A N 1
ATOM 1912 C CA . GLY A 1 240 ? 25.156 -0.352 -18.110 1.00 53.03 240 GLY A CA 1
ATOM 1913 C C . GLY A 1 240 ? 24.601 0.1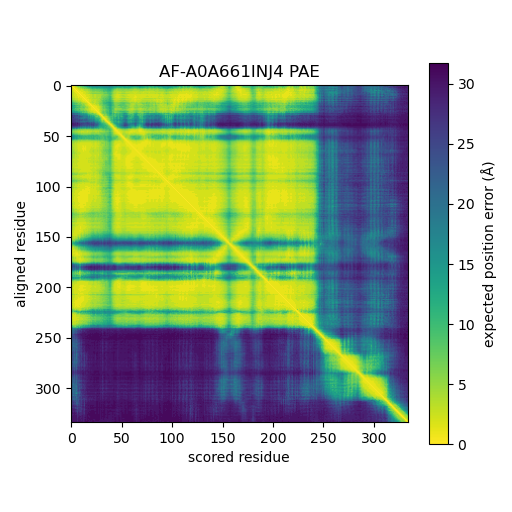32 -19.449 1.00 53.03 240 GLY A C 1
ATOM 1914 O O . GLY A 1 240 ? 25.383 0.276 -20.392 1.00 53.03 240 GLY A O 1
ATOM 1915 N N . ILE A 1 241 ? 23.304 0.468 -19.528 1.00 57.44 241 ILE A N 1
ATOM 1916 C CA . ILE A 1 241 ? 22.692 1.216 -20.636 1.00 57.44 241 ILE A CA 1
ATOM 1917 C C . ILE A 1 241 ? 23.088 2.687 -20.444 1.00 57.44 241 ILE A C 1
ATOM 1919 O O . ILE A 1 241 ? 22.291 3.590 -20.225 1.00 57.44 241 ILE A O 1
ATOM 1923 N N . THR A 1 242 ? 24.397 2.915 -20.481 1.00 43.03 242 THR A N 1
ATOM 1924 C CA . THR A 1 242 ? 25.053 4.211 -20.262 1.00 43.03 242 THR A CA 1
ATOM 1925 C C . THR A 1 242 ? 25.118 5.026 -21.551 1.00 43.03 242 THR A C 1
ATOM 1927 O O . THR A 1 242 ? 25.734 6.093 -21.606 1.00 43.03 242 THR A O 1
ATOM 1930 N N . THR A 1 243 ? 24.481 4.522 -22.611 1.00 42.22 243 THR A N 1
ATOM 1931 C CA . THR A 1 243 ? 24.629 5.009 -23.963 1.00 42.22 243 THR A CA 1
ATOM 1932 C C . THR A 1 243 ? 23.337 5.666 -24.485 1.00 42.22 243 THR A C 1
ATOM 1934 O O . THR A 1 243 ? 22.498 5.057 -25.135 1.00 42.22 243 THR A O 1
ATOM 1937 N N . VAL A 1 244 ? 23.294 7.000 -24.364 1.00 43.91 244 VAL A N 1
ATOM 1938 C CA . VAL A 1 244 ? 23.013 7.893 -25.510 1.00 43.91 244 VAL A CA 1
ATOM 1939 C C . VAL A 1 244 ? 24.369 8.337 -26.098 1.00 43.91 244 VAL A C 1
ATOM 1941 O O . VAL A 1 244 ? 24.941 9.290 -25.567 1.00 43.91 244 VAL A O 1
ATOM 1944 N N . PRO A 1 245 ? 24.989 7.660 -27.090 1.00 35.25 245 PRO A N 1
ATOM 1945 C CA . PRO A 1 245 ? 26.235 8.157 -27.645 1.00 35.25 245 PRO A CA 1
ATOM 1946 C C . PRO A 1 245 ? 26.529 7.722 -29.079 1.00 35.25 245 PRO A C 1
ATOM 1948 O O . PRO A 1 245 ? 25.907 6.887 -29.732 1.00 35.25 245 PRO A O 1
ATOM 1951 N N . SER A 1 246 ? 27.558 8.377 -29.567 1.00 38.97 246 SER A N 1
ATOM 1952 C CA . SER A 1 246 ? 27.994 8.375 -30.931 1.00 38.97 246 SER A CA 1
ATOM 1953 C C . SER A 1 246 ? 28.795 7.115 -31.322 1.00 38.97 246 SER A C 1
ATOM 1955 O O . SER A 1 246 ? 29.919 6.984 -30.843 1.00 38.97 246 SER A O 1
ATOM 1957 N N . ASP A 1 247 ? 28.249 6.210 -32.158 1.00 34.22 247 ASP A N 1
ATOM 1958 C CA . ASP A 1 247 ? 28.906 5.576 -33.335 1.00 34.22 247 ASP A CA 1
ATOM 1959 C C . ASP A 1 247 ? 28.552 4.076 -33.609 1.00 34.22 247 ASP A C 1
ATOM 1961 O O . ASP A 1 247 ? 28.594 3.258 -32.704 1.00 34.22 247 ASP A O 1
ATOM 1965 N N . ILE A 1 248 ? 28.207 3.730 -34.877 1.00 33.81 248 ILE A N 1
ATOM 1966 C CA . ILE A 1 248 ? 27.591 2.462 -35.401 1.00 33.81 248 ILE A CA 1
ATOM 1967 C C . ILE A 1 248 ? 28.553 1.263 -35.598 1.00 33.81 248 ILE A C 1
ATOM 1969 O O . ILE A 1 248 ? 29.638 1.459 -36.149 1.00 33.81 248 ILE A O 1
ATOM 1973 N N . ASP A 1 249 ? 28.042 0.029 -35.382 1.00 34.47 249 ASP A N 1
ATOM 1974 C CA . ASP A 1 249 ? 28.271 -1.178 -36.229 1.00 34.47 249 ASP A CA 1
ATOM 1975 C C . ASP A 1 249 ? 27.014 -2.113 -36.278 1.00 34.47 249 ASP A C 1
ATOM 1977 O O . ASP A 1 249 ? 26.297 -2.246 -35.289 1.00 34.47 249 ASP A O 1
ATOM 1981 N N . THR A 1 250 ? 26.706 -2.739 -37.427 1.00 42.16 250 THR A N 1
ATOM 1982 C CA . THR A 1 250 ? 25.366 -3.241 -37.843 1.00 42.16 250 THR A CA 1
ATOM 1983 C C . THR A 1 250 ? 25.214 -4.777 -37.919 1.00 42.16 250 THR A C 1
ATOM 1985 O O . THR A 1 250 ? 25.158 -5.337 -39.015 1.00 42.16 250 THR A O 1
ATOM 1988 N N . SER A 1 251 ? 25.071 -5.504 -36.803 1.00 36.47 251 SER A N 1
ATOM 1989 C CA . SER A 1 251 ? 24.906 -6.984 -36.848 1.00 36.47 251 SER A CA 1
ATOM 1990 C C . SER A 1 251 ? 23.587 -7.572 -36.307 1.00 36.47 251 SER A C 1
ATOM 1992 O O . SER A 1 251 ? 23.388 -8.781 -36.408 1.00 36.47 251 SER A O 1
ATOM 1994 N N . ASN A 1 252 ? 22.628 -6.762 -35.833 1.00 43.72 252 ASN A N 1
ATOM 1995 C CA . ASN A 1 252 ? 21.488 -7.263 -35.036 1.00 43.72 252 ASN A CA 1
ATOM 1996 C C . ASN A 1 252 ? 20.100 -7.353 -35.717 1.00 43.72 252 ASN A C 1
ATOM 1998 O O . ASN A 1 252 ? 19.121 -7.666 -35.039 1.00 43.72 252 ASN A O 1
ATOM 2002 N N . PHE A 1 253 ? 19.980 -7.198 -37.041 1.00 39.88 253 PHE A N 1
ATOM 2003 C CA . PHE A 1 253 ? 18.683 -7.317 -37.749 1.00 39.88 253 PHE A CA 1
ATOM 2004 C C . PHE A 1 253 ? 17.972 -8.671 -37.513 1.00 39.88 253 PHE A C 1
ATOM 2006 O O . PHE A 1 253 ? 16.750 -8.746 -37.401 1.00 39.88 253 PHE A O 1
ATOM 2013 N N . ASN A 1 254 ? 18.741 -9.750 -37.333 1.00 40.06 254 ASN A N 1
ATOM 2014 C CA . ASN A 1 254 ? 18.193 -11.085 -37.071 1.00 40.06 254 ASN A CA 1
ATOM 2015 C C . ASN A 1 254 ? 17.589 -11.237 -35.663 1.00 40.06 254 ASN A C 1
ATOM 2017 O O . ASN A 1 254 ? 16.717 -12.078 -35.462 1.00 40.06 254 ASN A O 1
ATOM 2021 N N . HIS A 1 255 ? 18.024 -10.435 -34.686 1.00 39.31 255 HIS A N 1
ATOM 2022 C CA . HIS A 1 255 ? 17.456 -10.461 -33.334 1.00 39.31 255 HIS A CA 1
ATOM 2023 C C . HIS A 1 255 ? 16.126 -9.703 -33.279 1.00 39.31 255 HIS A C 1
ATOM 2025 O O . HIS A 1 255 ? 15.183 -10.168 -32.640 1.00 39.31 255 HIS A O 1
ATOM 2031 N N . LEU A 1 256 ? 16.023 -8.602 -34.027 1.00 38.75 256 LEU A N 1
ATOM 2032 C CA . LEU A 1 256 ? 14.792 -7.829 -34.178 1.00 38.75 256 LEU A CA 1
ATOM 2033 C C . LEU A 1 256 ? 13.692 -8.657 -34.860 1.00 38.75 256 LEU A C 1
ATOM 2035 O O . LEU A 1 256 ? 12.568 -8.703 -34.371 1.00 38.75 256 LEU A O 1
ATOM 2039 N N . LEU A 1 257 ? 14.025 -9.391 -35.926 1.00 40.09 257 LEU A N 1
ATOM 2040 C CA . LEU A 1 257 ? 13.063 -10.247 -36.626 1.00 40.09 257 LEU A CA 1
ATOM 2041 C C . LEU A 1 257 ? 12.551 -11.408 -35.751 1.00 40.09 257 LEU A C 1
ATOM 2043 O O . LEU A 1 257 ? 11.359 -11.702 -35.769 1.00 40.09 257 LEU A O 1
ATOM 2047 N N . ASN A 1 258 ? 13.417 -12.036 -34.948 1.00 41.66 258 ASN A N 1
ATOM 2048 C CA . ASN A 1 258 ? 13.015 -13.128 -34.052 1.00 41.66 258 ASN A CA 1
ATOM 2049 C C . ASN A 1 258 ? 12.147 -12.639 -32.882 1.00 41.66 258 ASN A C 1
ATOM 2051 O O . ASN A 1 258 ? 11.176 -13.302 -32.532 1.00 41.66 258 ASN A O 1
ATOM 2055 N N . PHE A 1 259 ? 12.435 -11.458 -32.330 1.00 40.16 259 PHE A N 1
ATOM 2056 C CA . PHE A 1 259 ? 11.593 -10.827 -31.310 1.00 40.16 259 PHE A CA 1
ATOM 2057 C C . PHE A 1 259 ? 10.221 -10.413 -31.870 1.00 40.16 259 PHE A C 1
ATOM 2059 O O . PHE A 1 259 ? 9.191 -10.642 -31.238 1.00 40.16 259 PHE A O 1
ATOM 2066 N N . ILE A 1 260 ? 10.188 -9.873 -33.095 1.00 44.38 260 ILE A N 1
ATOM 2067 C CA . ILE A 1 260 ? 8.945 -9.546 -33.810 1.00 44.38 260 ILE A CA 1
ATOM 2068 C C . ILE A 1 260 ? 8.102 -10.806 -34.050 1.00 44.38 260 ILE A C 1
ATOM 2070 O O . ILE A 1 260 ? 6.886 -10.758 -33.875 1.00 44.38 260 ILE A O 1
ATOM 2074 N N . LEU A 1 261 ? 8.726 -11.934 -34.402 1.00 39.56 261 LEU A N 1
ATOM 2075 C CA . LEU A 1 261 ? 8.041 -13.216 -34.583 1.00 39.56 261 LEU A CA 1
ATOM 2076 C C . LEU A 1 261 ? 7.506 -13.789 -33.259 1.00 39.56 261 LEU A C 1
ATOM 2078 O O . LEU A 1 2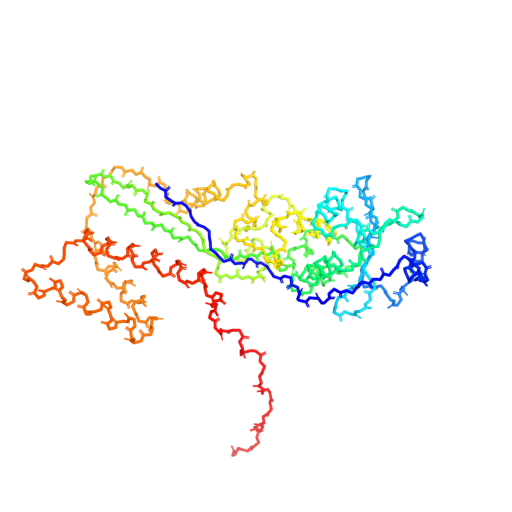61 ? 6.378 -14.274 -33.233 1.00 39.56 261 LEU A O 1
ATOM 2082 N N . ASP A 1 262 ? 8.242 -13.671 -32.152 1.00 40.66 262 ASP A N 1
ATOM 2083 C CA . ASP A 1 262 ? 7.784 -14.135 -30.831 1.00 40.66 262 ASP A CA 1
ATOM 2084 C C . ASP A 1 262 ? 6.598 -13.316 -30.296 1.00 40.66 262 ASP A C 1
ATOM 2086 O O . ASP A 1 262 ? 5.647 -13.871 -29.744 1.00 40.66 262 ASP A O 1
ATOM 2090 N N . VAL A 1 263 ? 6.598 -11.998 -30.516 1.00 39.50 263 VAL A N 1
ATOM 2091 C CA . VAL A 1 263 ? 5.485 -11.108 -30.141 1.00 39.50 263 VAL A CA 1
ATOM 2092 C C . VAL A 1 263 ? 4.285 -11.282 -31.083 1.00 39.50 263 VAL A C 1
ATOM 2094 O O . VAL A 1 263 ? 3.133 -11.198 -30.650 1.00 39.50 263 VAL A O 1
ATOM 2097 N N . PHE A 1 264 ? 4.528 -11.574 -32.365 1.00 43.69 264 PHE A N 1
ATOM 2098 C CA . PHE A 1 264 ? 3.493 -11.919 -33.344 1.00 43.69 264 PHE A CA 1
ATOM 2099 C C . PHE A 1 264 ? 2.722 -13.182 -32.931 1.00 43.69 264 PHE A C 1
ATOM 2101 O O . PHE A 1 264 ? 1.493 -13.198 -33.001 1.00 43.69 264 PHE A O 1
ATOM 2108 N N . LEU A 1 265 ? 3.420 -14.202 -32.423 1.00 39.34 265 LEU A N 1
ATOM 2109 C CA . LEU A 1 265 ? 2.845 -15.493 -32.023 1.00 39.34 265 LEU A CA 1
ATOM 2110 C C . LEU A 1 265 ? 1.991 -15.450 -30.740 1.00 39.34 265 LEU A C 1
ATOM 2112 O O . LEU A 1 265 ? 1.286 -16.416 -30.459 1.00 39.34 265 LEU A O 1
ATOM 2116 N N . GLN A 1 266 ? 2.002 -14.345 -29.985 1.00 44.47 266 GLN A N 1
ATOM 2117 C CA . GLN A 1 266 ? 1.212 -14.176 -28.752 1.00 44.47 266 GLN A CA 1
ATOM 2118 C C . GLN A 1 266 ? -0.142 -13.457 -28.956 1.00 44.47 266 GLN A C 1
ATOM 2120 O O . GLN A 1 266 ? -0.857 -13.202 -27.988 1.00 44.47 266 GLN A O 1
ATOM 2125 N N . LYS A 1 267 ? -0.509 -13.114 -30.199 1.00 50.75 267 LYS A N 1
ATOM 2126 C CA . LYS A 1 267 ? -1.771 -12.431 -30.561 1.00 50.75 267 LYS A CA 1
ATOM 2127 C C . LYS A 1 267 ? -2.847 -13.397 -31.075 1.00 50.75 267 LYS A C 1
ATOM 2129 O O . LYS A 1 267 ? -2.542 -14.533 -31.421 1.00 50.75 267 LYS A O 1
ATOM 2134 N N . ASP A 1 268 ? -4.105 -12.947 -31.146 1.00 49.81 268 ASP A N 1
ATOM 2135 C CA . ASP A 1 268 ? -5.163 -13.726 -31.803 1.00 49.81 268 ASP A CA 1
ATOM 2136 C C . ASP A 1 268 ? -5.013 -13.728 -33.337 1.00 49.81 268 ASP A C 1
ATOM 2138 O O . ASP A 1 268 ? -4.450 -12.810 -33.941 1.00 49.81 268 ASP A O 1
ATOM 2142 N N . GLU A 1 269 ? -5.525 -14.787 -33.967 1.00 47.66 269 GLU A N 1
ATOM 2143 C CA . GLU A 1 269 ? -5.354 -15.091 -35.396 1.00 47.66 269 GLU A CA 1
ATOM 2144 C C . GLU A 1 269 ? -5.880 -13.966 -36.309 1.00 47.66 269 GLU A C 1
ATOM 2146 O O . GLU A 1 269 ? -5.337 -13.701 -37.380 1.00 47.66 269 GLU A O 1
ATOM 2151 N N . LYS A 1 270 ? -6.890 -13.217 -35.853 1.00 54.12 270 LYS A N 1
ATOM 2152 C CA . LYS A 1 270 ? -7.543 -12.158 -36.630 1.00 54.12 270 LYS A CA 1
ATOM 2153 C C . LYS A 1 270 ? -6.728 -10.864 -36.627 1.00 54.12 270 LYS A C 1
ATOM 2155 O O . LYS A 1 270 ? -6.708 -10.131 -37.620 1.00 54.12 270 LYS A O 1
ATOM 2160 N N . GLU A 1 271 ? -6.050 -10.565 -35.519 1.00 52.31 271 GLU A N 1
ATOM 2161 C CA . GLU A 1 271 ? -5.082 -9.469 -35.445 1.00 52.31 271 GLU A CA 1
ATOM 2162 C C . GLU A 1 271 ? -3.806 -9.784 -36.229 1.00 52.31 271 GLU A C 1
ATOM 2164 O O . GLU A 1 271 ? -3.292 -8.909 -36.934 1.00 52.31 271 GLU A O 1
ATOM 2169 N N . GLN A 1 272 ? -3.343 -11.035 -36.169 1.00 52.12 272 GLN A N 1
ATOM 2170 C CA . GLN A 1 272 ? -2.219 -11.521 -36.970 1.00 52.12 272 GLN A CA 1
ATOM 2171 C C . GLN A 1 272 ? -2.506 -11.380 -38.470 1.00 52.12 272 GLN A C 1
ATOM 2173 O O . GLN A 1 272 ? -1.705 -10.786 -39.193 1.00 52.12 272 GLN A O 1
ATOM 2178 N N . GLU A 1 273 ? -3.678 -11.823 -38.938 1.00 55.72 273 GLU A N 1
ATOM 2179 C CA . GLU A 1 273 ? -4.092 -11.701 -40.342 1.00 55.72 273 GLU A CA 1
ATOM 2180 C C . GLU A 1 273 ? -4.137 -10.248 -40.826 1.00 55.72 273 GLU A C 1
ATOM 2182 O O . GLU A 1 273 ? -3.738 -9.951 -41.950 1.00 55.72 273 GLU A O 1
ATOM 2187 N N . LYS A 1 274 ? -4.577 -9.308 -39.984 1.00 59.53 274 LYS A N 1
ATOM 2188 C CA . LYS A 1 274 ? -4.672 -7.889 -40.356 1.00 59.53 274 LYS A CA 1
ATOM 2189 C C . LYS A 1 274 ? -3.300 -7.229 -40.506 1.00 59.53 274 LYS A C 1
ATOM 2191 O O . LYS A 1 274 ? -3.114 -6.387 -41.388 1.00 59.53 274 LYS A O 1
ATOM 2196 N N . ILE A 1 275 ? -2.350 -7.609 -39.654 1.00 55.94 275 ILE A N 1
ATOM 2197 C CA . ILE A 1 275 ? -0.959 -7.150 -39.722 1.00 55.94 275 ILE A CA 1
ATOM 2198 C C . ILE A 1 275 ? -0.271 -7.772 -40.942 1.00 55.94 275 ILE A C 1
ATOM 2200 O O . ILE A 1 275 ? 0.330 -7.044 -41.731 1.00 55.94 275 ILE A O 1
ATOM 2204 N N . MET A 1 276 ? -0.450 -9.078 -41.163 1.00 55.72 276 MET A N 1
ATOM 2205 C CA . MET A 1 276 ? 0.089 -9.779 -42.332 1.00 55.72 276 MET A CA 1
ATOM 2206 C C . MET A 1 276 ? -0.515 -9.282 -43.646 1.00 55.72 276 MET A C 1
ATOM 2208 O O . MET A 1 276 ? 0.205 -9.150 -44.626 1.00 55.72 276 MET A O 1
ATOM 2212 N N . SER A 1 277 ? -1.805 -8.939 -43.681 1.00 62.50 277 SER A N 1
ATOM 2213 C CA . SER A 1 277 ? -2.455 -8.357 -44.862 1.00 62.50 277 SER A CA 1
ATOM 2214 C C . SER A 1 277 ? -1.844 -7.010 -45.230 1.00 62.50 277 SER A C 1
ATOM 2216 O O . SER A 1 277 ? -1.580 -6.770 -46.401 1.00 62.50 277 SER A O 1
ATOM 2218 N N . ARG A 1 278 ? -1.568 -6.142 -44.249 1.00 60.16 278 ARG A N 1
ATOM 2219 C CA . ARG A 1 278 ? -0.896 -4.859 -44.505 1.00 60.16 278 ARG A CA 1
ATOM 2220 C C . ARG A 1 278 ? 0.561 -5.034 -44.907 1.00 60.16 278 ARG A C 1
ATOM 2222 O O . ARG A 1 278 ? 1.029 -4.333 -45.794 1.00 60.16 278 ARG A O 1
ATOM 2229 N N . PHE A 1 279 ? 1.262 -5.973 -44.282 1.00 54.72 279 PHE A N 1
ATOM 2230 C CA . PHE A 1 279 ? 2.633 -6.306 -44.651 1.00 54.72 279 PHE A CA 1
ATOM 2231 C C . PHE A 1 279 ? 2.705 -6.841 -46.092 1.00 54.72 279 PHE A C 1
ATOM 2233 O O . PHE A 1 279 ? 3.513 -6.374 -46.889 1.00 54.72 279 PHE A O 1
ATOM 2240 N N . ASN A 1 280 ? 1.789 -7.736 -46.467 1.00 59.62 280 ASN A N 1
ATOM 2241 C CA . ASN A 1 280 ? 1.667 -8.260 -47.827 1.00 59.62 280 ASN A CA 1
ATOM 2242 C C . ASN A 1 280 ? 1.244 -7.178 -48.835 1.00 59.62 280 ASN A C 1
ATOM 2244 O O . ASN A 1 280 ? 1.802 -7.127 -49.923 1.00 59.62 280 ASN A O 1
ATOM 2248 N N . GLU A 1 281 ? 0.332 -6.267 -48.476 1.00 62.91 281 GLU A N 1
ATOM 2249 C CA . GLU A 1 281 ? -0.033 -5.107 -49.310 1.00 62.91 281 GLU A CA 1
ATOM 2250 C C . GLU A 1 281 ? 1.158 -4.179 -49.584 1.00 62.91 281 GLU A C 1
ATOM 2252 O O . GLU A 1 281 ? 1.231 -3.574 -50.655 1.00 62.91 281 GLU A O 1
ATOM 2257 N N . MET A 1 282 ? 2.093 -4.058 -48.638 1.00 52.84 282 MET A N 1
ATOM 2258 C CA . MET A 1 282 ? 3.329 -3.300 -48.838 1.00 52.84 282 MET A CA 1
ATOM 2259 C C . MET A 1 282 ? 4.304 -4.053 -49.757 1.00 52.84 282 MET A C 1
ATOM 2261 O O . MET A 1 282 ? 4.886 -3.442 -50.651 1.00 52.84 282 MET A O 1
ATOM 2265 N N . MET A 1 283 ? 4.412 -5.377 -49.611 1.00 47.56 283 MET A N 1
ATOM 2266 C CA . MET A 1 283 ? 5.261 -6.232 -50.454 1.00 47.56 283 MET A CA 1
ATOM 2267 C C . MET A 1 283 ? 4.753 -6.344 -51.908 1.00 47.56 283 MET A C 1
ATOM 2269 O O . MET A 1 283 ? 5.554 -6.326 -52.845 1.00 47.56 283 MET A O 1
ATOM 2273 N N . ASP A 1 284 ? 3.434 -6.379 -52.128 1.00 58.25 284 ASP A N 1
ATOM 2274 C CA . ASP A 1 284 ? 2.801 -6.462 -53.459 1.00 58.25 284 ASP A CA 1
ATOM 2275 C C . ASP A 1 284 ? 2.957 -5.175 -54.294 1.00 58.25 284 ASP A C 1
ATOM 2277 O O . ASP A 1 284 ? 2.814 -5.196 -55.519 1.00 58.25 284 ASP A O 1
ATOM 2281 N N . GLN A 1 285 ? 3.321 -4.049 -53.669 1.00 53.94 285 GLN A N 1
ATOM 2282 C CA . GLN A 1 285 ? 3.657 -2.802 -54.372 1.00 53.94 285 GLN A CA 1
ATOM 2283 C C . GLN A 1 285 ? 5.076 -2.807 -54.970 1.00 53.94 285 GLN A C 1
ATOM 2285 O O . GLN A 1 285 ? 5.524 -1.795 -55.516 1.00 53.94 285 GLN A O 1
ATOM 2290 N N . GLY A 1 286 ? 5.786 -3.940 -54.900 1.00 46.75 286 GLY A N 1
ATOM 2291 C CA . GLY A 1 286 ? 7.105 -4.126 -55.509 1.00 46.75 286 GLY A CA 1
ATOM 2292 C C . GLY A 1 286 ? 8.212 -3.296 -54.857 1.00 46.75 286 GLY A C 1
ATOM 2293 O O . GLY A 1 286 ? 9.277 -3.119 -55.450 1.00 46.75 286 GLY A O 1
ATOM 2294 N N . LYS A 1 287 ? 7.963 -2.773 -53.655 1.00 50.56 287 LYS A N 1
ATOM 2295 C CA . LYS A 1 287 ? 8.956 -2.134 -52.798 1.00 50.56 287 LYS A CA 1
ATOM 2296 C C . LYS A 1 287 ? 9.026 -2.937 -51.514 1.00 50.56 287 LYS A C 1
ATOM 2298 O O . LYS A 1 287 ? 8.015 -3.082 -50.836 1.00 50.56 287 LYS A O 1
ATOM 2303 N N . GLU A 1 288 ? 10.208 -3.445 -51.188 1.00 49.62 288 GLU A N 1
ATOM 2304 C CA . GLU A 1 288 ? 10.452 -3.887 -49.819 1.00 49.62 288 GLU A CA 1
ATOM 2305 C C . GLU A 1 288 ? 10.157 -2.702 -48.887 1.00 49.62 288 GLU A C 1
ATOM 2307 O O . GLU A 1 288 ? 10.632 -1.592 -49.165 1.00 49.62 288 GLU A O 1
ATOM 2312 N N . PRO A 1 289 ? 9.342 -2.899 -47.837 1.00 48.88 289 PRO A N 1
ATOM 2313 C CA . PRO A 1 289 ? 9.123 -1.891 -46.817 1.00 48.88 289 PRO A CA 1
ATOM 2314 C C . PRO A 1 289 ? 10.461 -1.368 -46.317 1.00 48.88 289 PRO A C 1
ATOM 2316 O O . PRO A 1 289 ? 11.325 -2.151 -45.916 1.00 48.88 289 PRO A O 1
ATOM 2319 N N . THR A 1 290 ? 10.640 -0.051 -46.320 1.00 49.75 290 THR A N 1
ATOM 2320 C CA . THR A 1 290 ? 11.770 0.516 -45.586 1.00 49.75 290 THR A CA 1
ATOM 2321 C C . THR A 1 290 ? 11.561 0.286 -44.090 1.00 49.75 290 THR A C 1
ATOM 2323 O O . THR A 1 290 ? 10.428 0.257 -43.603 1.00 49.75 290 THR A O 1
ATOM 2326 N N . GLU A 1 291 ? 12.655 0.124 -43.352 1.00 43.84 291 GLU A N 1
ATOM 2327 C CA . GLU A 1 291 ? 12.646 -0.064 -41.895 1.00 43.84 291 GLU A CA 1
ATOM 2328 C C . GLU A 1 291 ? 11.799 1.018 -41.193 1.00 43.84 291 GLU A C 1
ATOM 2330 O O . GLU A 1 291 ? 10.910 0.709 -40.403 1.00 43.84 291 GLU A O 1
ATOM 2335 N N . GLU A 1 292 ? 11.940 2.274 -41.627 1.00 45.81 292 GLU A N 1
ATOM 2336 C CA . GLU A 1 292 ? 11.182 3.428 -41.128 1.00 45.81 292 GLU A CA 1
ATOM 2337 C C . GLU A 1 292 ? 9.657 3.319 -41.363 1.00 45.81 292 GLU A C 1
ATOM 2339 O O . GLU A 1 292 ? 8.850 3.800 -40.562 1.00 45.81 292 GLU A O 1
ATOM 2344 N N . GLU A 1 293 ? 9.224 2.699 -42.463 1.00 48.12 293 GLU A N 1
ATOM 2345 C CA . GLU A 1 293 ? 7.801 2.504 -42.772 1.00 48.12 293 GLU A CA 1
ATOM 2346 C C . GLU A 1 293 ? 7.182 1.399 -41.912 1.00 48.12 293 GLU A C 1
ATOM 2348 O O . GLU A 1 293 ? 6.040 1.538 -41.461 1.00 48.12 293 GLU A O 1
ATOM 2353 N N . VAL A 1 294 ? 7.943 0.336 -41.638 1.00 49.31 294 VAL A N 1
ATOM 2354 C CA . VAL A 1 294 ? 7.526 -0.752 -40.742 1.00 49.31 294 VAL A CA 1
ATOM 2355 C C . VAL A 1 294 ? 7.440 -0.246 -39.301 1.00 49.31 294 VAL A C 1
ATOM 2357 O O . VAL A 1 294 ? 6.438 -0.484 -38.624 1.00 49.31 294 VAL A O 1
ATOM 2360 N N . GLU A 1 295 ? 8.423 0.535 -38.854 1.00 47.34 295 GLU A N 1
ATOM 2361 C CA . GLU A 1 295 ? 8.448 1.140 -37.519 1.00 47.34 295 GLU A CA 1
ATOM 2362 C C . GLU A 1 295 ? 7.326 2.164 -37.303 1.00 47.34 295 GLU A C 1
ATOM 2364 O O . GLU A 1 295 ? 6.669 2.165 -36.257 1.00 47.34 295 GLU A O 1
ATOM 2369 N N . LYS A 1 296 ? 7.031 3.016 -38.296 1.00 51.22 296 LYS A N 1
ATOM 2370 C CA . LYS A 1 296 ? 5.899 3.958 -38.216 1.00 51.22 296 LYS A CA 1
ATOM 2371 C C . LYS A 1 296 ? 4.561 3.238 -38.166 1.00 51.22 296 LYS A C 1
ATOM 2373 O O . LYS A 1 296 ? 3.681 3.654 -37.409 1.00 51.22 296 LYS A O 1
ATOM 2378 N N . LEU A 1 297 ? 4.395 2.173 -38.950 1.00 49.47 297 LEU A N 1
ATOM 2379 C CA . LEU A 1 297 ? 3.187 1.354 -38.920 1.00 49.47 297 LEU A CA 1
ATOM 2380 C C . LEU A 1 297 ? 3.023 0.679 -37.548 1.00 49.47 297 LEU A C 1
ATOM 2382 O O . LEU A 1 297 ? 1.928 0.696 -36.984 1.00 49.47 297 LEU A O 1
ATOM 2386 N N . TYR A 1 298 ? 4.122 0.174 -36.983 1.00 53.31 298 TYR A N 1
ATOM 2387 C CA . TYR A 1 298 ? 4.179 -0.419 -35.649 1.00 53.31 298 TYR A CA 1
ATOM 2388 C C . TYR A 1 298 ? 3.794 0.579 -34.547 1.00 53.31 298 TYR A C 1
ATOM 2390 O O . TYR A 1 298 ? 2.861 0.323 -33.782 1.00 53.31 298 TYR A O 1
ATOM 2398 N N . ALA A 1 299 ? 4.432 1.751 -34.504 1.00 46.72 299 ALA A N 1
ATOM 2399 C CA . ALA A 1 299 ? 4.152 2.782 -33.505 1.00 46.72 299 ALA A CA 1
ATOM 2400 C C . ALA A 1 299 ? 2.699 3.282 -33.582 1.00 46.72 299 ALA A C 1
ATOM 2402 O O . ALA A 1 299 ? 2.046 3.487 -32.557 1.00 46.72 299 ALA A O 1
ATOM 2403 N N . GLN A 1 300 ? 2.158 3.438 -34.795 1.00 51.12 300 GLN A N 1
ATOM 2404 C CA . GLN A 1 300 ? 0.774 3.869 -35.000 1.00 51.12 300 GLN A CA 1
ATOM 2405 C C . GLN A 1 300 ? -0.251 2.827 -34.546 1.00 51.12 300 GLN A C 1
ATOM 2407 O O . GLN A 1 300 ? -1.291 3.204 -34.004 1.00 51.12 300 GLN A O 1
ATOM 2412 N N . GLU A 1 301 ? -0.001 1.536 -34.768 1.00 50.53 301 GLU A N 1
ATOM 2413 C CA . GLU A 1 301 ? -0.924 0.486 -34.332 1.00 50.53 301 GLU A CA 1
ATOM 2414 C C . GLU A 1 301 ? -0.803 0.200 -32.825 1.00 50.53 301 GLU A C 1
ATOM 2416 O O . GLU A 1 301 ? -1.838 0.015 -32.183 1.00 50.53 301 GLU A O 1
ATOM 2421 N N . GLN A 1 302 ? 0.394 0.307 -32.229 1.00 46.44 302 GLN A N 1
ATOM 2422 C CA . GLN A 1 302 ? 0.583 0.309 -30.768 1.00 46.44 302 GLN A CA 1
ATOM 2423 C C . GLN A 1 302 ? -0.198 1.451 -30.104 1.00 46.44 302 GLN A C 1
ATOM 2425 O O . GLN A 1 302 ? -1.016 1.213 -29.218 1.00 46.44 302 GLN A O 1
ATOM 2430 N N . LEU A 1 303 ? -0.061 2.683 -30.607 1.00 44.62 303 LEU A N 1
ATOM 2431 C CA . LEU A 1 303 ? -0.813 3.846 -30.114 1.00 44.62 303 LEU A CA 1
ATOM 2432 C C . LEU A 1 303 ? -2.337 3.664 -30.220 1.00 44.62 303 LEU A C 1
ATOM 2434 O O . LEU A 1 303 ? -3.079 4.140 -29.361 1.00 44.62 303 LEU A O 1
ATOM 2438 N N . LYS A 1 304 ? -2.831 2.978 -31.260 1.00 48.88 304 LYS A N 1
ATOM 2439 C CA . LYS A 1 304 ? -4.265 2.672 -31.422 1.00 48.88 304 LYS A CA 1
ATOM 2440 C C . LYS A 1 304 ? -4.740 1.514 -30.551 1.00 48.88 304 LYS A C 1
ATOM 2442 O O . LYS A 1 304 ? -5.935 1.429 -30.283 1.00 48.88 304 LYS A O 1
ATOM 2447 N N . HIS A 1 305 ? -3.867 0.575 -30.207 1.00 44.91 305 HIS A N 1
ATOM 2448 C CA . HIS A 1 305 ? -4.191 -0.544 -29.328 1.00 44.91 305 HIS A CA 1
ATOM 2449 C C . HIS A 1 305 ? -4.231 -0.082 -27.868 1.00 44.91 305 HIS A C 1
ATOM 2451 O O . HIS A 1 305 ? -5.219 -0.334 -27.191 1.00 44.91 305 HIS A O 1
ATOM 2457 N N . ILE A 1 306 ? -3.245 0.715 -27.446 1.00 44.69 306 ILE A N 1
ATOM 2458 C CA . ILE A 1 306 ? -3.187 1.349 -26.121 1.00 44.69 306 ILE A CA 1
ATOM 2459 C C . ILE A 1 306 ? -4.445 2.192 -25.868 1.00 44.69 306 ILE A C 1
ATOM 2461 O O . ILE A 1 306 ? -5.117 1.995 -24.862 1.00 44.69 306 ILE A O 1
ATOM 2465 N N . LYS A 1 307 ? -4.853 3.031 -26.832 1.00 42.88 307 LYS A N 1
ATOM 2466 C CA . LYS A 1 307 ? -6.107 3.804 -26.732 1.00 42.88 307 LYS A CA 1
ATOM 2467 C C . LYS A 1 307 ? -7.366 2.933 -26.633 1.00 42.88 307 LYS A C 1
ATOM 2469 O O . LYS A 1 307 ? -8.304 3.299 -25.946 1.00 42.88 307 LYS A O 1
ATOM 2474 N N . ARG A 1 308 ? -7.393 1.773 -27.300 1.00 46.78 308 ARG A N 1
ATOM 2475 C CA . ARG A 1 308 ? -8.556 0.865 -27.289 1.00 46.78 308 ARG A CA 1
ATOM 2476 C C . ARG A 1 308 ? -8.657 0.008 -26.026 1.00 46.78 308 ARG A C 1
ATOM 2478 O O . ARG A 1 308 ? -9.760 -0.432 -25.711 1.00 46.78 308 ARG A O 1
ATOM 2485 N N . LEU A 1 309 ? -7.541 -0.267 -25.352 1.00 39.72 309 LEU A N 1
ATOM 2486 C CA . LEU A 1 309 ? -7.519 -0.991 -24.078 1.00 39.72 309 LEU A CA 1
ATOM 2487 C C . LEU A 1 309 ? -7.939 -0.089 -22.914 1.00 39.72 309 LEU A C 1
ATOM 2489 O O . LEU A 1 309 ? -8.710 -0.529 -22.065 1.00 39.72 309 LEU A O 1
ATOM 2493 N N . ASP A 1 310 ? -7.509 1.172 -22.944 1.00 41.38 310 ASP A N 1
ATOM 2494 C CA . ASP A 1 310 ? -7.912 2.216 -21.995 1.00 41.38 310 ASP A CA 1
ATOM 2495 C C . ASP A 1 310 ? -9.429 2.508 -22.079 1.00 41.38 310 ASP A C 1
ATOM 2497 O O . ASP A 1 310 ? -10.126 2.602 -21.076 1.00 41.38 310 ASP A O 1
ATOM 2501 N N . GLU A 1 311 ? -9.994 2.513 -23.293 1.00 42.22 311 GLU A N 1
ATOM 2502 C CA . GLU A 1 311 ? -11.427 2.764 -23.525 1.00 42.22 311 GLU A CA 1
ATOM 2503 C C . GLU A 1 311 ? -12.366 1.589 -23.158 1.00 42.22 311 GLU A C 1
ATOM 2505 O O . GLU A 1 311 ? -13.578 1.795 -23.090 1.00 42.22 311 GLU A O 1
ATOM 2510 N N . ASN A 1 312 ? -11.863 0.363 -22.939 1.00 39.44 312 ASN A N 1
ATOM 2511 C CA . ASN A 1 312 ? -12.708 -0.841 -22.806 1.00 39.44 312 ASN A CA 1
ATOM 2512 C C . ASN A 1 312 ? -12.539 -1.653 -21.505 1.00 39.44 312 ASN A C 1
ATOM 2514 O O . ASN A 1 312 ? -13.167 -2.705 -21.395 1.00 39.44 312 ASN A O 1
ATOM 2518 N N . ASN A 1 313 ? -11.735 -1.214 -20.525 1.00 44.72 313 ASN A N 1
ATOM 2519 C CA . ASN A 1 313 ? -11.578 -1.879 -19.213 1.00 44.72 313 ASN A CA 1
ATOM 2520 C C . ASN A 1 313 ? -11.310 -3.405 -19.266 1.00 44.72 313 ASN A C 1
ATOM 2522 O O . ASN A 1 313 ? -11.718 -4.152 -18.378 1.00 44.72 313 ASN A O 1
ATOM 2526 N N . ASN A 1 314 ? -10.624 -3.897 -20.302 1.00 42.53 314 ASN A N 1
ATOM 2527 C CA . ASN A 1 314 ? -10.460 -5.334 -20.537 1.00 42.53 314 ASN A CA 1
ATOM 2528 C C . ASN A 1 314 ? -9.002 -5.771 -20.301 1.00 42.53 314 ASN A C 1
ATOM 2530 O O . ASN A 1 314 ? -8.180 -5.762 -21.218 1.00 42.53 314 ASN A O 1
ATOM 2534 N N . LEU A 1 315 ? -8.685 -6.153 -19.059 1.00 37.53 315 LEU A N 1
ATOM 2535 C CA . LEU A 1 315 ? -7.443 -6.851 -18.695 1.00 37.53 315 LEU A CA 1
ATOM 2536 C C . LEU A 1 315 ? -7.598 -8.379 -18.913 1.00 37.53 315 LEU A C 1
ATOM 2538 O O . LEU A 1 315 ? -8.684 -8.906 -18.665 1.00 37.53 315 LEU A O 1
ATOM 2542 N N . PRO A 1 316 ? -6.556 -9.119 -19.353 1.00 32.25 316 PRO A N 1
ATOM 2543 C CA . PRO A 1 316 ? -6.665 -10.547 -19.682 1.00 32.25 316 PRO A CA 1
ATOM 2544 C C . PRO A 1 316 ? -6.904 -11.483 -18.482 1.00 32.25 316 PRO A C 1
ATOM 2546 O O . PRO A 1 316 ? -6.315 -11.351 -17.412 1.00 32.25 316 PRO A O 1
ATOM 2549 N N . GLU A 1 317 ? -7.721 -12.506 -18.732 1.00 30.98 317 GLU A N 1
ATOM 2550 C CA . GLU A 1 317 ? -8.358 -13.469 -17.819 1.00 30.98 317 GLU A CA 1
ATOM 2551 C C . GLU A 1 317 ? -7.433 -14.539 -17.171 1.00 30.98 317 GLU A C 1
ATOM 2553 O O . GLU A 1 317 ? -7.844 -15.680 -16.975 1.00 30.98 317 GLU A O 1
ATOM 2558 N N . ILE A 1 318 ? -6.177 -14.229 -16.823 1.00 30.98 318 ILE A N 1
ATOM 2559 C CA . ILE A 1 318 ? -5.200 -15.254 -16.369 1.00 30.98 318 ILE A CA 1
ATOM 2560 C C . ILE A 1 318 ? -5.301 -15.588 -14.858 1.00 30.98 318 ILE A C 1
ATOM 2562 O O . ILE A 1 318 ? -4.708 -16.555 -14.389 1.00 30.98 318 ILE A O 1
ATOM 2566 N N . ILE A 1 319 ? -6.128 -14.884 -14.076 1.00 34.12 319 ILE A N 1
ATOM 2567 C CA . ILE A 1 319 ? -6.231 -15.090 -12.610 1.00 34.12 319 ILE A CA 1
ATOM 2568 C C . ILE A 1 319 ? -7.383 -16.052 -12.215 1.00 34.12 319 ILE A C 1
ATOM 2570 O O . ILE A 1 319 ? -7.652 -16.272 -11.041 1.00 34.12 319 ILE A O 1
ATOM 2574 N N . LYS A 1 320 ? -8.071 -16.705 -13.166 1.00 31.92 320 LYS A N 1
ATOM 2575 C CA . LYS A 1 320 ? -9.194 -17.622 -12.848 1.00 31.92 320 LYS A CA 1
ATOM 2576 C C . LYS A 1 320 ? -8.811 -19.075 -12.526 1.00 31.92 320 LYS A C 1
ATOM 2578 O O . LYS A 1 320 ? -9.701 -19.889 -12.293 1.00 31.92 320 LYS A O 1
ATOM 2583 N N . THR A 1 321 ? -7.531 -19.437 -12.476 1.00 28.59 321 THR A N 1
ATOM 2584 C CA . THR A 1 321 ? -7.116 -20.831 -12.216 1.00 28.59 321 THR A CA 1
ATOM 2585 C C . THR A 1 321 ? -6.173 -20.974 -11.028 1.00 28.59 321 THR A C 1
ATOM 2587 O O . THR A 1 321 ? -5.112 -21.580 -11.129 1.00 28.59 321 THR A O 1
ATOM 2590 N N . SER A 1 322 ? -6.598 -20.495 -9.865 1.00 31.34 322 SER A N 1
ATOM 2591 C CA . SER A 1 322 ? -6.196 -21.084 -8.588 1.00 31.34 322 SER A CA 1
ATOM 2592 C C . SER A 1 322 ? -7.457 -21.430 -7.805 1.00 31.34 322 SER A C 1
ATOM 2594 O O . SER A 1 322 ? -7.844 -20.680 -6.926 1.00 31.34 322 SER A O 1
ATOM 2596 N N . GLU A 1 323 ? -8.141 -22.505 -8.212 1.00 35.12 323 GLU A N 1
ATOM 2597 C CA . GLU A 1 323 ? -8.949 -23.400 -7.363 1.00 35.12 323 GLU A CA 1
ATOM 2598 C C . GLU A 1 323 ? -9.914 -24.225 -8.222 1.00 35.12 323 GLU A C 1
ATOM 2600 O O . GLU A 1 323 ? -11.026 -23.818 -8.541 1.00 35.12 323 GLU A O 1
ATOM 2605 N N . THR A 1 324 ? -9.511 -25.443 -8.583 1.00 28.67 324 THR A N 1
ATOM 2606 C CA . THR A 1 324 ? -10.374 -26.612 -8.364 1.00 28.67 324 THR A CA 1
ATOM 2607 C C . THR A 1 324 ? -9.598 -27.910 -8.569 1.00 28.67 324 THR A C 1
ATOM 2609 O O . THR A 1 324 ? -8.989 -28.140 -9.609 1.00 28.67 324 THR A O 1
ATOM 2612 N N . LYS A 1 325 ? -9.743 -28.788 -7.568 1.00 29.44 325 LYS A N 1
ATOM 2613 C CA . LYS A 1 325 ? -9.400 -30.220 -7.513 1.00 29.44 325 LYS A CA 1
ATOM 2614 C C . LYS A 1 325 ? -7.995 -30.601 -7.037 1.00 29.44 325 LYS A C 1
ATOM 2616 O O . LYS A 1 325 ? -7.173 -31.136 -7.774 1.00 29.44 325 LYS A O 1
ATOM 2621 N N . LYS A 1 326 ? -7.828 -30.522 -5.711 1.00 34.53 326 LYS A N 1
ATOM 2622 C CA . LYS A 1 326 ? -7.412 -31.718 -4.962 1.00 34.53 326 LYS A CA 1
ATOM 2623 C C . LYS A 1 326 ? -8.537 -32.768 -5.013 1.00 34.53 326 LYS A C 1
ATOM 2625 O O . LYS A 1 326 ? -9.709 -32.409 -4.997 1.00 34.53 326 LYS A O 1
ATOM 2630 N N . GLU A 1 327 ? -8.111 -34.031 -5.026 1.00 32.41 327 GLU A N 1
ATOM 2631 C CA . GLU A 1 327 ? -8.877 -35.278 -4.847 1.00 32.41 327 GLU A CA 1
ATOM 2632 C C . GLU A 1 327 ? -9.667 -35.811 -6.056 1.00 32.41 327 GLU A C 1
ATOM 2634 O O . GLU A 1 327 ? -10.805 -35.434 -6.307 1.00 32.41 327 GLU A O 1
ATOM 2639 N N . ASP A 1 328 ? -9.086 -36.799 -6.755 1.00 32.72 328 ASP A N 1
ATOM 2640 C CA . ASP A 1 328 ? -9.585 -38.176 -6.616 1.00 32.72 328 ASP A CA 1
ATOM 2641 C C . ASP A 1 328 ? -8.571 -39.230 -7.135 1.00 32.72 328 ASP A C 1
ATOM 2643 O O . ASP A 1 328 ? -8.151 -39.207 -8.288 1.00 32.72 328 ASP A O 1
ATOM 2647 N N . LYS A 1 329 ? -8.257 -40.197 -6.259 1.00 36.28 329 LYS A N 1
ATOM 2648 C CA . LYS A 1 329 ? -7.859 -41.600 -6.527 1.00 36.28 329 LYS A CA 1
ATOM 2649 C C . LYS A 1 329 ? -6.516 -41.900 -7.210 1.00 36.28 329 LYS A C 1
ATOM 2651 O O . LYS A 1 329 ? -6.458 -42.203 -8.396 1.00 36.28 329 LYS A O 1
ATOM 2656 N N . ASN A 1 330 ? -5.490 -42.099 -6.377 1.00 34.31 330 ASN A N 1
ATOM 2657 C CA . ASN A 1 330 ? -4.495 -43.147 -6.626 1.00 34.31 330 ASN A CA 1
ATOM 2658 C C . ASN A 1 330 ? -4.786 -44.353 -5.725 1.00 34.31 330 ASN A C 1
ATOM 2660 O O . ASN A 1 330 ? -4.445 -44.388 -4.545 1.00 34.31 330 ASN A O 1
ATOM 2664 N N . GLY A 1 331 ? -5.448 -45.345 -6.314 1.00 34.97 331 GLY A N 1
ATOM 2665 C CA . GLY A 1 331 ? -5.595 -46.684 -5.776 1.00 34.97 331 GLY A CA 1
ATOM 2666 C C . GLY A 1 331 ? -5.587 -47.684 -6.927 1.00 34.97 331 GLY A C 1
ATOM 2667 O O . GLY A 1 331 ? -6.536 -47.700 -7.705 1.00 34.97 331 GLY A O 1
ATOM 2668 N N . LYS A 1 332 ? -4.550 -48.537 -6.925 1.00 37.88 332 LYS A N 1
ATOM 2669 C CA . LYS A 1 332 ? -4.280 -49.724 -7.766 1.00 37.88 332 LYS A CA 1
ATOM 2670 C C . LYS A 1 332 ? -3.603 -49.473 -9.121 1.00 37.88 332 LYS A C 1
ATOM 2672 O O . LYS A 1 332 ? -4.209 -48.930 -10.029 1.00 37.88 332 LYS A O 1
ATOM 2677 N N . ASP A 1 333 ? -2.396 -50.011 -9.302 1.00 40.06 333 ASP A N 1
ATOM 2678 C CA . ASP A 1 333 ? -2.246 -51.408 -9.733 1.00 40.06 333 ASP A CA 1
ATOM 2679 C C . ASP A 1 333 ? -0.790 -51.916 -9.661 1.00 40.06 333 ASP A C 1
ATOM 2681 O O . ASP A 1 333 ? 0.132 -51.215 -10.065 1.00 40.06 333 ASP A O 1
ATOM 2685 N N . LYS A 1 334 ? -0.685 -53.190 -9.245 1.00 38.44 334 LYS A N 1
ATOM 2686 C CA . LYS A 1 334 ? 0.369 -54.205 -9.478 1.00 38.44 334 LYS A CA 1
ATOM 2687 C C . LYS A 1 334 ? 1.680 -54.179 -8.695 1.00 38.44 334 LYS A C 1
ATOM 2689 O O . LYS A 1 334 ? 2.530 -53.297 -8.922 1.00 38.44 334 LYS A O 1
#

Secondary structure (DSSP, 8-state):
-EEEEESEEEE------B---HHHHHT----HHHHHS--S--TTEEEE-S---TTEEEEEEE-TTT--EEEEEEEHHHHHHHHHHH-GGGEEEPTTS-EEE-HHHHHHHHHHHHIIIIIS-HHHH-SS-SSB--HHHHTTS--EEEEEEEEEEEE-SS-EEEEEEEEEEEEEEE-S-SSSSS----SSSS----BHHHHHHHHHHH--S-SSEEEHHHHHTTSTT--HHHHHHHHHHHTT------------HHHHHHHHHHHHTTS-HHHHHHHHHHHHHHHTTTSPPPHHHHHHHHHHHHHHHHHHHHTTT---SGGG-S------------

Mean predicted aligned error: 15.01 Å

Sequence (334 aa):
MTISTYGTAFTSYDVEANNKTKEEISEEKVSFDELVTQTHEVEDVVYHTTTVEENSKPTTFIDPVTKKYVIASLENETLDKLRGKFGSDDVIEKEDGSIRLTGEAEAFVSGWFADIAYKREFLTADANGDGQLTEDEYNKTRNNFGVDVFATTEYSGKSEKLLVAGEKIIGIYGFSDNTHNGFYRNYQEFDKVNSLDDELNTTIQVDSNFDGKMSLEEAYSTKEDKDAKTVILRHLEEWGITTVPSDIDTSNFNHLLNFILDVFLQKDEKEQEKIMSRFNEMMDQGKEPTEEEVEKLYAQEQLKHIKRLDENNNLPEIIKTSETKKEDKNGKDK

Nearest PDB structures (foldseek):
  5if9-assembly1_A  TM=2.321E-01  e=3.396E+00  Mycolicibacterium smegmatis MC2 155

Solvent-accessible surface area (backbone atoms only — not comparable to full-atom values): 19083 Å² total; per-residue (Å²): 108,49,73,50,68,38,55,64,56,49,60,37,47,94,50,81,59,55,77,64,53,71,68,63,55,69,71,50,90,82,48,71,77,66,53,78,72,44,98,57,87,55,89,57,52,78,46,57,58,76,67,75,54,98,66,35,35,53,31,36,38,55,34,80,85,82,70,23,36,32,35,36,36,39,38,50,68,54,52,51,52,45,29,72,75,62,32,60,84,22,50,35,73,46,97,88,64,35,35,37,44,20,20,61,39,24,19,54,52,25,9,42,46,48,28,43,39,63,66,21,26,42,62,69,24,30,76,84,69,67,51,48,34,53,74,78,24,42,34,63,11,18,59,21,39,41,70,45,80,51,74,43,67,44,71,65,67,51,24,37,40,60,47,35,39,33,41,32,59,76,45,56,54,32,55,47,46,62,85,82,72,86,54,69,64,60,40,44,62,81,62,79,61,47,30,65,40,53,46,49,43,50,50,56,63,42,35,74,83,70,78,52,52,31,34,44,53,36,40,27,48,51,34,96,75,42,36,48,64,58,50,52,52,50,53,35,43,76,70,64,59,70,65,70,44,75,60,78,84,94,82,58,70,69,58,55,54,52,52,52,51,58,59,53,70,74,56,59,72,70,62,46,48,55,53,50,49,53,52,48,58,41,48,74,70,78,39,79,73,50,69,69,58,53,50,51,52,49,55,54,50,49,57,54,47,55,55,53,45,70,76,59,80,68,76,84,83,77,80,78,79,85,82,85,79,85,86,85,85,93,78,88,84,136